Protein AF-A0A3T0RP03-F1 (afdb_monomer)

Mean predicted aligned error: 19.9 Å

Sequence (269 aa):
MNIWLLLLTFFNIVLLAGLSFSLFLRVREKKEDQRLTKGLQLLQNKISILEDLSDKTDHQVRKLIHILDQKTGEVRHVMAASDEQIQQIEAMLNKGLEISKIFHEQIPQGEMQNRQKTNLYVTAAKMAHQGYNMEQILAQVDLTPAEIQMIIKVNKDNLQFAEDQLPTWAQGAGAQSVNNNSTSQSDLNDFAQALTNQNSMFAGSKLNTTITETAFDSVKQDMTTQSTLTTEFKKSIQQMPQTFTDNTTTTPDGKVVRPFEFKRIIKSN

Structure (mmCIF, N/CA/C/O backbone):
data_AF-A0A3T0RP03-F1
#
_entry.id   AF-A0A3T0RP03-F1
#
loop_
_atom_site.group_PDB
_atom_site.id
_atom_site.type_symbol
_atom_site.label_atom_id
_atom_site.label_alt_id
_atom_site.label_comp_id
_atom_site.label_asym_id
_atom_site.label_entity_id
_atom_site.label_seq_id
_atom_site.pdbx_PDB_ins_code
_atom_site.Cartn_x
_atom_site.Cartn_y
_atom_site.Cartn_z
_atom_site.occupancy
_atom_site.B_iso_or_equiv
_atom_site.auth_seq_id
_atom_site.auth_comp_id
_atom_site.auth_asym_id
_atom_site.auth_atom_id
_atom_site.pdbx_PDB_model_num
ATOM 1 N N . MET A 1 1 ? 77.166 14.079 -78.594 1.00 70.12 1 MET A N 1
ATOM 2 C CA . MET A 1 1 ? 76.782 12.970 -77.689 1.00 70.12 1 MET A CA 1
ATOM 3 C C . MET A 1 1 ? 76.127 13.465 -76.392 1.00 70.12 1 MET A C 1
ATOM 5 O O . MET A 1 1 ? 75.048 12.994 -76.068 1.00 70.12 1 MET A O 1
ATOM 9 N N . ASN A 1 2 ? 76.700 14.455 -75.693 1.00 86.81 2 ASN A N 1
ATOM 10 C CA . ASN A 1 2 ? 76.222 14.885 -74.362 1.00 86.81 2 ASN A CA 1
ATOM 11 C C . ASN A 1 2 ? 74.832 15.556 -74.338 1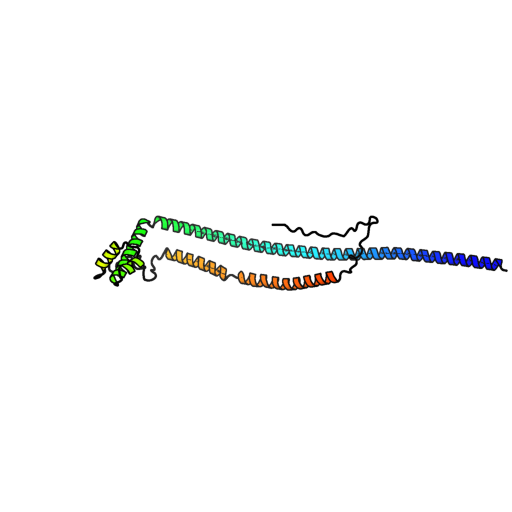.00 86.81 2 ASN A C 1
ATOM 13 O O . ASN A 1 2 ? 74.078 15.348 -73.395 1.00 86.81 2 ASN A O 1
ATOM 17 N N . ILE A 1 3 ? 74.456 16.308 -75.380 1.00 92.50 3 ILE A N 1
ATOM 18 C CA . ILE A 1 3 ? 73.134 16.968 -75.467 1.00 92.50 3 ILE A CA 1
ATOM 19 C C . ILE A 1 3 ? 71.987 15.956 -75.559 1.00 92.50 3 ILE A C 1
ATOM 21 O O . ILE A 1 3 ? 70.947 16.141 -74.934 1.00 92.50 3 ILE A O 1
ATOM 25 N N . TRP A 1 4 ? 72.194 14.860 -76.291 1.00 91.69 4 TRP A N 1
ATOM 26 C CA . TRP A 1 4 ? 71.197 13.799 -76.416 1.00 91.69 4 TRP A CA 1
ATOM 27 C C . TRP A 1 4 ? 70.955 13.092 -75.080 1.00 91.69 4 TRP A C 1
ATOM 29 O O . TRP A 1 4 ? 69.809 12.868 -74.699 1.00 91.69 4 TRP A O 1
ATOM 39 N N . LEU A 1 5 ? 72.031 12.809 -74.335 1.00 92.75 5 LEU A N 1
ATOM 40 C CA . LEU A 1 5 ? 71.922 12.246 -72.990 1.00 92.75 5 LEU A CA 1
ATOM 41 C C . LEU A 1 5 ? 71.171 13.196 -72.053 1.00 92.75 5 LEU A C 1
ATOM 43 O O . LEU A 1 5 ? 70.248 12.744 -71.393 1.00 92.75 5 LEU A O 1
ATOM 47 N N . LEU A 1 6 ? 71.490 14.496 -72.057 1.00 93.00 6 LEU A N 1
ATOM 48 C CA . LEU A 1 6 ? 70.828 15.490 -71.202 1.00 93.00 6 LEU A CA 1
ATOM 49 C C . LEU A 1 6 ? 69.317 15.587 -71.474 1.00 93.00 6 LEU A C 1
ATOM 51 O O . LEU A 1 6 ? 68.528 15.634 -70.529 1.00 93.00 6 LEU A O 1
ATOM 55 N N . LEU A 1 7 ? 68.908 15.559 -72.748 1.00 94.19 7 LEU A N 1
ATOM 56 C CA . LEU A 1 7 ? 67.495 15.552 -73.135 1.00 94.19 7 LEU A CA 1
ATOM 57 C C . LEU A 1 7 ? 66.775 14.297 -72.613 1.00 94.19 7 LEU A C 1
ATOM 59 O O . LEU A 1 7 ? 65.666 14.394 -72.086 1.00 94.19 7 LEU A O 1
ATOM 63 N N . LEU A 1 8 ? 67.423 13.130 -72.710 1.00 93.38 8 LEU A N 1
ATOM 64 C CA . LEU A 1 8 ? 66.875 11.867 -72.217 1.00 93.38 8 LEU A CA 1
ATOM 65 C C . LEU A 1 8 ? 66.724 11.876 -70.685 1.00 93.38 8 LEU A C 1
ATOM 67 O O . LEU A 1 8 ? 65.704 11.425 -70.164 1.00 93.38 8 LEU A O 1
ATOM 71 N N . THR A 1 9 ? 67.699 12.431 -69.952 1.00 94.31 9 THR A N 1
ATOM 72 C CA . THR A 1 9 ? 67.611 12.564 -68.489 1.00 94.31 9 THR A CA 1
ATOM 73 C C . THR A 1 9 ? 66.496 13.518 -68.081 1.00 94.31 9 THR A C 1
ATOM 75 O O . THR A 1 9 ? 65.736 13.205 -67.168 1.00 94.31 9 THR A O 1
ATOM 78 N N . PHE A 1 10 ? 66.356 14.656 -68.768 1.00 95.56 10 PHE A N 1
ATOM 79 C CA . PHE A 1 10 ? 65.284 15.613 -68.496 1.00 95.56 10 PHE A CA 1
ATOM 80 C C . PHE A 1 10 ? 63.902 14.993 -68.732 1.00 95.56 10 PHE A C 1
ATOM 82 O O . PHE A 1 10 ? 63.027 15.090 -67.871 1.00 95.56 10 PHE A O 1
ATOM 89 N N . PHE A 1 11 ? 63.723 14.284 -69.851 1.00 96.69 11 PHE A N 1
ATOM 90 C CA . PHE A 1 11 ? 62.472 13.591 -70.152 1.00 96.69 11 PHE A CA 1
ATOM 91 C C . PHE A 1 11 ? 62.127 12.534 -69.092 1.00 96.69 11 PHE A C 1
ATOM 93 O O . PHE A 1 11 ? 60.993 12.493 -68.617 1.00 96.69 11 PHE A O 1
ATOM 100 N N . ASN A 1 12 ? 63.108 11.743 -68.644 1.00 96.12 12 ASN A N 1
ATOM 101 C CA . ASN A 1 12 ? 62.911 10.769 -67.567 1.00 96.12 12 ASN A CA 1
ATOM 102 C C . ASN A 1 12 ? 62.518 11.427 -66.235 1.00 96.12 12 ASN A C 1
ATOM 104 O O . ASN A 1 12 ? 61.660 10.896 -65.535 1.00 96.12 12 ASN A O 1
ATOM 108 N N . ILE A 1 13 ? 63.091 12.587 -65.892 1.00 96.19 13 ILE A N 1
ATOM 109 C CA . ILE A 1 13 ? 62.720 13.332 -64.677 1.00 96.19 13 ILE A CA 1
ATOM 110 C C . ILE A 1 13 ? 61.272 13.823 -64.766 1.00 96.19 13 ILE A C 1
ATOM 112 O O . ILE A 1 13 ? 60.522 13.672 -63.803 1.00 96.19 13 ILE A O 1
ATOM 116 N N . VAL A 1 14 ? 60.856 14.364 -65.915 1.00 96.50 14 VAL A N 1
ATOM 117 C CA . VAL A 1 14 ? 59.471 14.819 -66.126 1.00 96.50 14 VAL A CA 1
ATOM 118 C C . VAL A 1 14 ? 58.492 13.648 -66.036 1.00 96.50 14 VAL A C 1
ATOM 120 O O . VAL A 1 14 ? 57.463 13.765 -65.371 1.00 96.50 14 VAL A O 1
ATOM 123 N N . LEU A 1 15 ? 58.828 12.501 -66.634 1.00 96.50 15 LEU A N 1
ATOM 124 C CA . LEU A 1 15 ? 58.014 11.289 -66.538 1.00 96.50 15 LEU A CA 1
ATOM 125 C C . LEU A 1 15 ? 57.898 10.805 -65.090 1.00 96.50 15 LEU A C 1
ATOM 127 O O . LEU A 1 15 ? 56.793 10.540 -64.622 1.00 96.50 15 LEU A O 1
ATOM 131 N N . LEU A 1 16 ? 59.014 10.745 -64.358 1.00 96.25 16 LEU A N 1
ATOM 132 C CA . LEU A 1 16 ? 59.031 10.309 -62.962 1.00 96.25 16 LEU A CA 1
ATOM 133 C C . LEU A 1 16 ? 58.241 11.266 -62.057 1.00 96.25 16 LEU A C 1
ATOM 135 O O . LEU A 1 16 ? 57.500 10.818 -61.180 1.00 96.25 16 LEU A O 1
ATOM 139 N N . ALA A 1 17 ? 58.361 12.577 -62.286 1.00 95.38 17 ALA A N 1
ATOM 140 C CA . ALA A 1 17 ? 57.615 13.599 -61.560 1.00 95.38 17 ALA A CA 1
ATOM 141 C C . ALA A 1 17 ? 56.110 13.504 -61.849 1.00 95.38 17 ALA A C 1
ATOM 143 O O . ALA A 1 17 ? 55.309 13.511 -60.915 1.00 95.38 17 ALA A O 1
ATOM 144 N N . GLY A 1 18 ? 55.722 13.330 -63.116 1.00 95.62 18 GLY A N 1
ATOM 145 C CA . GLY A 1 18 ? 54.327 13.131 -63.511 1.00 95.62 18 GLY A CA 1
ATOM 146 C C . GLY A 1 18 ? 53.717 11.863 -62.907 1.00 95.62 18 GLY A C 1
ATOM 147 O O . GLY A 1 18 ? 52.600 11.895 -62.389 1.00 95.62 18 GLY A O 1
ATOM 148 N N . LEU A 1 19 ? 54.469 10.759 -62.890 1.00 94.81 19 LEU A N 1
ATOM 149 C CA . LEU A 1 19 ? 54.025 9.480 -62.326 1.00 94.81 19 LEU A CA 1
ATOM 150 C C . LEU A 1 19 ? 53.911 9.552 -60.795 1.00 94.81 19 LEU A C 1
ATOM 152 O O . LEU A 1 19 ? 52.918 9.099 -60.223 1.00 94.81 19 LEU A O 1
ATOM 156 N N . SER A 1 20 ? 54.868 10.210 -60.136 1.00 91.56 20 SER A N 1
ATOM 157 C CA . SER A 1 20 ? 54.826 10.467 -58.690 1.00 91.56 20 SER A CA 1
ATOM 158 C C . SER A 1 20 ? 53.641 11.356 -58.309 1.00 91.56 20 SER A C 1
ATOM 160 O O . SER A 1 20 ? 52.939 11.070 -57.340 1.00 91.56 20 SER A O 1
ATOM 162 N N . PHE A 1 21 ? 53.368 12.401 -59.093 1.00 94.38 21 PHE A N 1
ATOM 163 C CA . PHE A 1 21 ? 52.239 13.301 -58.868 1.00 94.38 21 PHE A CA 1
ATOM 164 C C . PHE A 1 21 ? 50.888 12.603 -59.085 1.00 94.38 21 PHE A C 1
ATOM 166 O O . PHE A 1 21 ? 49.978 12.744 -58.268 1.00 94.38 21 PHE A O 1
ATOM 173 N N . SER A 1 22 ? 50.771 11.778 -60.130 1.00 90.00 22 SER A N 1
ATOM 174 C CA . SER A 1 22 ? 49.569 10.978 -60.398 1.00 90.00 22 SER A CA 1
ATOM 175 C C . SER A 1 22 ? 49.292 9.951 -59.290 1.00 90.00 22 SER A C 1
ATOM 177 O O . SER A 1 22 ? 48.157 9.833 -58.820 1.00 90.00 22 SER A O 1
ATOM 179 N N . LEU A 1 23 ? 50.325 9.258 -58.794 1.00 89.12 23 LEU A N 1
ATOM 180 C CA . LEU A 1 23 ? 50.190 8.356 -57.645 1.00 89.12 23 LEU A CA 1
ATOM 181 C C . LEU A 1 23 ? 49.793 9.111 -56.374 1.00 89.12 23 LEU A C 1
ATOM 183 O O . LEU A 1 23 ? 48.951 8.631 -55.616 1.00 89.12 23 LEU A O 1
ATOM 187 N N . PHE A 1 24 ? 50.352 10.300 -56.153 1.00 89.25 24 PHE A N 1
ATOM 188 C CA . PHE A 1 24 ? 50.022 11.121 -54.993 1.00 89.25 24 PHE A CA 1
ATOM 189 C C . PHE A 1 24 ? 48.553 11.569 -54.993 1.00 89.25 24 PHE A C 1
ATOM 191 O O . PHE A 1 24 ? 47.882 11.446 -53.967 1.00 89.25 24 PHE A O 1
ATOM 198 N N . LEU A 1 25 ? 48.026 12.014 -56.139 1.00 85.56 25 LEU A N 1
ATOM 199 C CA . LEU A 1 25 ? 46.607 12.357 -56.294 1.00 85.56 25 LEU A CA 1
ATOM 200 C C . LEU A 1 25 ? 45.702 11.152 -56.008 1.00 85.56 25 LEU A C 1
ATOM 202 O O . LEU A 1 25 ? 44.791 11.246 -55.185 1.00 85.56 25 LEU A O 1
ATOM 206 N N . ARG A 1 26 ? 46.033 9.984 -56.570 1.00 82.88 26 ARG A N 1
ATOM 207 C CA . ARG A 1 26 ? 45.264 8.747 -56.363 1.00 82.88 26 ARG A CA 1
ATOM 208 C C . ARG A 1 26 ? 45.285 8.252 -54.913 1.00 82.88 26 ARG A C 1
ATOM 210 O O . ARG A 1 26 ? 44.350 7.593 -54.464 1.00 82.88 26 ARG A O 1
ATOM 217 N N . VAL A 1 27 ? 46.353 8.533 -54.166 1.00 80.94 27 VAL A N 1
ATOM 218 C CA . VAL A 1 27 ? 46.438 8.214 -52.731 1.00 80.94 27 VAL A CA 1
ATOM 219 C C . VAL A 1 27 ? 45.639 9.211 -51.887 1.00 80.94 27 VAL A C 1
ATOM 221 O O . VAL A 1 27 ? 45.097 8.811 -50.855 1.00 80.94 27 VAL A O 1
ATOM 224 N N . ARG A 1 28 ? 45.532 10.484 -52.297 1.00 78.56 28 ARG A N 1
ATOM 225 C CA . ARG A 1 28 ? 44.709 11.476 -51.583 1.00 78.56 28 ARG A CA 1
ATOM 226 C C . ARG A 1 28 ? 43.218 11.185 -51.710 1.00 78.56 28 ARG A C 1
ATOM 228 O O . ARG A 1 28 ? 42.556 11.173 -50.677 1.00 78.56 28 ARG A O 1
ATOM 235 N N . GLU A 1 29 ? 42.729 10.852 -52.903 1.00 73.50 29 GLU A N 1
ATOM 236 C CA . GLU A 1 29 ? 41.314 10.493 -53.114 1.00 73.50 29 GLU A CA 1
ATOM 237 C C . GLU A 1 29 ? 40.888 9.324 -52.209 1.00 73.50 29 GLU A C 1
ATOM 239 O O . GLU A 1 29 ? 39.899 9.409 -51.484 1.00 73.50 29 GLU A O 1
ATOM 244 N N . LYS A 1 30 ? 41.727 8.284 -52.100 1.00 72.00 30 LYS A N 1
ATOM 245 C CA . LYS A 1 30 ? 41.455 7.129 -51.226 1.00 72.00 30 LYS A CA 1
ATOM 246 C C . LYS A 1 30 ? 41.377 7.472 -49.732 1.00 72.00 30 LYS A C 1
ATOM 248 O O . LYS A 1 30 ? 40.733 6.747 -48.974 1.00 72.00 30 LYS A O 1
ATOM 253 N N . LYS A 1 31 ? 42.053 8.533 -49.272 1.00 72.00 31 LYS A N 1
ATOM 254 C CA . LYS A 1 31 ? 42.016 8.946 -47.856 1.00 72.00 31 LYS A CA 1
ATOM 255 C C . LYS A 1 31 ? 40.719 9.674 -47.504 1.00 72.00 31 LYS A C 1
ATOM 257 O O . LYS A 1 31 ? 40.253 9.547 -46.370 1.00 72.00 31 LYS A O 1
ATOM 262 N N . GLU A 1 32 ? 40.139 10.410 -48.446 1.00 72.94 32 GLU A N 1
ATOM 263 C CA . GLU A 1 32 ? 38.861 11.101 -48.244 1.00 72.94 32 GLU A CA 1
ATOM 264 C C . GLU A 1 32 ? 37.704 10.098 -48.178 1.00 72.94 32 GLU A C 1
ATOM 266 O O . GLU A 1 32 ? 36.918 10.141 -47.225 1.00 72.94 32 GLU A O 1
ATOM 271 N N . ASP A 1 33 ? 37.709 9.093 -49.058 1.00 77.88 33 ASP A N 1
ATOM 272 C CA . ASP A 1 33 ? 36.765 7.969 -49.014 1.00 77.88 33 ASP A CA 1
ATOM 273 C C . ASP A 1 33 ? 36.856 7.193 -47.700 1.00 77.88 33 ASP A C 1
ATOM 275 O O . ASP A 1 33 ? 35.840 6.807 -47.117 1.00 77.88 33 ASP A O 1
ATOM 279 N N . GLN A 1 34 ? 38.069 7.001 -47.172 1.00 78.94 34 GLN A N 1
ATOM 280 C CA . GLN A 1 34 ? 38.253 6.296 -45.907 1.00 78.94 34 GLN A CA 1
ATOM 281 C C . GLN A 1 34 ? 37.676 7.079 -44.717 1.00 78.94 34 GLN A C 1
ATOM 283 O O . GLN A 1 34 ? 37.146 6.475 -43.782 1.00 78.94 34 GLN A O 1
ATOM 288 N N . ARG A 1 35 ? 37.745 8.415 -44.732 1.00 79.12 35 ARG A N 1
ATOM 289 C CA . ARG A 1 35 ? 37.160 9.263 -43.682 1.00 79.12 35 ARG A CA 1
ATOM 290 C C . ARG A 1 35 ? 35.636 9.302 -43.776 1.00 79.12 35 ARG A C 1
ATOM 292 O O . ARG A 1 35 ? 34.983 9.189 -42.740 1.00 79.12 35 ARG A O 1
ATOM 299 N N . LEU A 1 36 ? 35.078 9.409 -44.982 1.00 79.19 36 LEU A N 1
ATOM 300 C CA . LEU A 1 36 ? 33.629 9.347 -45.200 1.00 79.19 36 LEU A CA 1
ATOM 301 C C . LEU A 1 36 ? 33.065 7.972 -44.829 1.00 79.19 36 LEU A C 1
ATOM 303 O O . LEU A 1 36 ? 32.074 7.899 -44.111 1.00 79.19 36 LEU A O 1
ATOM 307 N N . THR A 1 37 ? 33.749 6.890 -45.206 1.00 86.00 37 THR A N 1
ATOM 308 C CA . THR A 1 37 ? 33.352 5.518 -44.853 1.00 86.00 37 THR A CA 1
ATOM 309 C C . THR A 1 37 ? 33.362 5.305 -43.340 1.00 86.00 37 THR A C 1
ATOM 311 O O . THR A 1 37 ? 32.398 4.784 -42.787 1.00 86.00 37 THR A O 1
ATOM 314 N N . LYS A 1 38 ? 34.410 5.762 -42.637 1.00 88.06 38 LYS A N 1
ATOM 315 C CA . LYS A 1 38 ? 34.457 5.706 -41.165 1.00 88.06 38 LYS A CA 1
ATOM 316 C C . LYS A 1 38 ? 33.370 6.568 -40.518 1.00 88.06 38 LYS A C 1
ATOM 318 O O . LYS A 1 38 ? 32.788 6.155 -39.520 1.00 88.06 38 LYS A O 1
ATOM 323 N N . GLY A 1 39 ? 33.080 7.741 -41.086 1.00 90.44 39 GLY A N 1
ATOM 324 C CA . GLY A 1 39 ? 31.983 8.601 -40.640 1.00 90.44 39 GLY A CA 1
ATOM 325 C C . GLY A 1 39 ? 30.619 7.924 -40.789 1.00 90.44 39 GLY A C 1
ATOM 326 O O . GLY A 1 39 ? 29.832 7.920 -39.845 1.00 90.44 39 GLY A O 1
ATOM 327 N N . LEU A 1 40 ? 30.373 7.282 -41.931 1.00 92.50 40 LEU A N 1
ATOM 328 C CA . LEU A 1 40 ? 29.143 6.542 -42.205 1.00 92.50 40 LEU A CA 1
ATOM 329 C C . LEU A 1 40 ? 29.001 5.314 -41.295 1.00 92.50 40 LEU A C 1
ATOM 331 O O . LEU A 1 40 ? 27.930 5.094 -40.743 1.00 92.50 40 LEU A O 1
ATOM 335 N N . GLN A 1 41 ? 30.084 4.566 -41.061 1.00 92.06 41 GLN A N 1
ATOM 336 C CA . GLN A 1 41 ? 30.096 3.450 -40.107 1.00 92.06 41 GLN A CA 1
ATOM 337 C C . GLN A 1 41 ? 29.780 3.911 -38.680 1.00 92.06 41 GLN A C 1
ATOM 339 O O . GLN A 1 41 ? 29.031 3.247 -37.968 1.00 92.06 41 GLN A O 1
ATOM 344 N N . LEU A 1 42 ? 30.312 5.064 -38.257 1.00 92.62 42 LEU A N 1
ATOM 345 C CA . LEU A 1 42 ? 30.014 5.629 -36.941 1.00 92.62 42 LEU A CA 1
ATOM 346 C C . LEU A 1 42 ? 28.541 6.043 -36.826 1.00 92.62 42 LEU A C 1
ATOM 348 O O . LEU A 1 42 ? 27.935 5.841 -35.777 1.00 92.62 42 LEU A O 1
ATOM 352 N N . LEU A 1 43 ? 27.963 6.605 -37.890 1.00 94.19 43 LEU A N 1
ATOM 353 C CA . LEU A 1 43 ? 26.541 6.944 -37.934 1.00 94.19 43 LEU A CA 1
ATOM 354 C C . LEU A 1 43 ? 25.664 5.696 -37.915 1.00 94.19 43 LEU A C 1
ATOM 356 O O . LEU A 1 43 ? 24.727 5.648 -37.132 1.00 94.19 43 LEU A O 1
ATOM 360 N N . GLN A 1 44 ? 25.998 4.670 -38.696 1.00 94.19 44 GLN A N 1
ATOM 361 C CA . GLN A 1 44 ? 25.272 3.402 -38.687 1.00 94.19 44 GLN A CA 1
ATOM 362 C C . GLN A 1 44 ? 25.322 2.737 -37.305 1.00 94.19 44 GLN A C 1
ATOM 364 O O . GLN A 1 44 ? 24.299 2.276 -36.808 1.00 94.19 44 GLN A O 1
ATOM 369 N N . ASN A 1 45 ? 26.483 2.761 -36.644 1.00 95.19 45 ASN A N 1
ATOM 370 C CA . ASN A 1 45 ? 26.621 2.274 -35.274 1.00 95.19 45 ASN A CA 1
ATOM 371 C C . ASN A 1 45 ? 25.774 3.106 -34.293 1.00 95.19 45 ASN A C 1
ATOM 373 O O . ASN A 1 45 ? 25.032 2.559 -33.486 1.00 95.19 45 ASN A O 1
ATOM 377 N N . LYS A 1 46 ? 25.803 4.441 -34.402 1.00 96.06 46 LYS A N 1
ATOM 378 C CA . LYS A 1 46 ? 24.962 5.322 -33.575 1.00 96.06 46 LYS A CA 1
ATOM 379 C C . LYS A 1 46 ? 23.468 5.092 -33.799 1.00 96.06 46 LYS A C 1
ATOM 381 O O . LYS A 1 46 ? 22.727 5.137 -32.827 1.00 96.06 46 LYS A O 1
ATOM 386 N N . ILE A 1 47 ? 23.040 4.852 -35.038 1.00 95.00 47 ILE A N 1
ATOM 387 C CA . ILE A 1 47 ? 21.646 4.529 -35.363 1.00 95.00 47 ILE A CA 1
ATOM 388 C C . ILE A 1 47 ? 21.267 3.198 -34.715 1.00 95.00 47 ILE A C 1
ATOM 390 O O . ILE A 1 47 ? 20.278 3.162 -34.002 1.00 95.00 47 ILE A O 1
ATOM 394 N N . SER A 1 48 ? 22.095 2.159 -34.853 1.00 96.25 48 SER A N 1
ATOM 395 C CA . SER A 1 48 ? 21.839 0.854 -34.229 1.00 96.25 48 SER A CA 1
ATOM 396 C C . SER A 1 48 ? 21.779 0.927 -32.697 1.00 96.25 48 SER A C 1
ATOM 398 O O . SER A 1 48 ? 20.923 0.293 -32.091 1.00 96.25 48 SER A O 1
ATOM 400 N N . ILE A 1 49 ? 22.638 1.732 -32.060 1.00 96.56 49 ILE A N 1
ATOM 401 C CA . ILE A 1 49 ? 22.597 1.942 -30.604 1.00 96.56 49 ILE A CA 1
ATOM 402 C C . ILE A 1 49 ? 21.354 2.740 -30.190 1.00 96.56 49 ILE A C 1
ATOM 404 O O . ILE A 1 49 ? 20.760 2.452 -29.156 1.00 96.56 49 ILE A O 1
ATOM 408 N N . LEU A 1 50 ? 20.967 3.765 -30.957 1.00 96.31 50 LEU A N 1
ATOM 409 C CA . LEU A 1 50 ? 19.760 4.543 -30.669 1.00 96.31 50 LEU A CA 1
ATOM 410 C C . LEU A 1 50 ? 18.492 3.714 -30.864 1.00 96.31 50 LEU A C 1
ATOM 412 O O . LEU A 1 50 ? 17.561 3.871 -30.084 1.00 96.31 50 LEU A O 1
ATOM 416 N N . GLU A 1 51 ? 18.473 2.834 -31.859 1.00 97.25 51 GLU A N 1
ATOM 417 C CA . GLU A 1 51 ? 17.393 1.881 -32.102 1.00 97.25 51 GLU A CA 1
ATOM 418 C C . GLU A 1 51 ? 17.265 0.899 -30.930 1.00 97.25 51 GLU A C 1
ATOM 420 O O . GLU A 1 51 ? 16.199 0.816 -30.332 1.00 97.25 51 GLU A O 1
ATOM 425 N N . ASP A 1 52 ? 18.366 0.285 -30.481 1.00 97.81 52 ASP A N 1
ATOM 426 C CA . ASP A 1 52 ? 18.360 -0.609 -29.309 1.00 97.81 52 ASP A CA 1
ATOM 427 C C . ASP A 1 52 ? 17.940 0.113 -28.013 1.00 97.81 52 ASP A C 1
ATOM 429 O O . ASP A 1 52 ? 17.143 -0.394 -27.219 1.00 97.81 52 ASP A O 1
ATOM 433 N N . LEU A 1 53 ? 18.425 1.341 -27.794 1.00 96.12 53 LEU A N 1
ATOM 434 C CA . LEU A 1 53 ? 18.006 2.155 -26.650 1.00 96.12 53 LEU A CA 1
ATOM 435 C C . LEU A 1 53 ? 16.529 2.554 -26.735 1.00 96.12 53 LEU A C 1
ATOM 437 O O . LEU A 1 53 ? 15.859 2.596 -25.698 1.00 96.12 53 LEU A O 1
ATOM 441 N N . SER A 1 54 ? 16.025 2.841 -27.936 1.00 96.38 54 SER A N 1
ATOM 442 C CA . SER A 1 54 ? 14.612 3.133 -28.181 1.00 96.38 54 SER A CA 1
ATOM 443 C C . SER A 1 54 ? 13.756 1.912 -27.858 1.00 96.38 54 SER A C 1
ATOM 445 O O . SER A 1 54 ? 12.853 2.014 -27.031 1.00 96.38 54 SER A O 1
ATOM 447 N N . ASP A 1 55 ? 14.105 0.742 -28.393 1.00 98.25 55 ASP A N 1
ATOM 448 C CA . ASP A 1 55 ? 13.397 -0.518 -28.148 1.00 98.25 55 ASP A CA 1
ATOM 449 C C . ASP A 1 55 ? 13.392 -0.888 -26.660 1.00 98.25 55 ASP A C 1
ATOM 451 O O . ASP A 1 55 ? 12.366 -1.277 -26.088 1.00 98.25 55 ASP A O 1
ATOM 455 N N . LYS A 1 56 ? 14.532 -0.712 -25.983 1.00 97.31 56 LYS A N 1
ATOM 456 C CA . LYS A 1 56 ? 14.643 -0.940 -24.540 1.00 97.31 56 LYS A CA 1
ATOM 457 C C . LYS A 1 56 ? 13.778 0.032 -23.741 1.00 97.31 56 LYS A C 1
ATOM 459 O O . LYS A 1 56 ? 13.157 -0.386 -22.759 1.00 97.31 56 LYS A O 1
ATOM 464 N N . THR A 1 57 ? 13.725 1.299 -24.147 1.00 98.00 57 THR A N 1
ATOM 465 C CA . THR A 1 57 ? 12.879 2.320 -23.512 1.00 98.00 57 THR A CA 1
ATOM 466 C C . THR A 1 57 ? 11.405 1.986 -23.706 1.00 98.00 57 THR A C 1
ATOM 468 O O . THR A 1 57 ? 10.662 1.954 -22.727 1.00 98.00 57 THR A O 1
ATOM 471 N N . ASP A 1 58 ? 10.990 1.622 -24.918 1.00 98.19 58 ASP A N 1
ATOM 472 C CA . ASP A 1 58 ? 9.618 1.202 -25.214 1.00 98.19 58 ASP A CA 1
ATOM 473 C C . ASP A 1 58 ? 9.213 -0.022 -24.390 1.00 98.19 58 ASP A C 1
ATOM 475 O O . ASP A 1 58 ? 8.113 -0.086 -23.831 1.00 98.19 58 ASP A O 1
ATOM 479 N N . HIS A 1 59 ? 10.120 -0.987 -2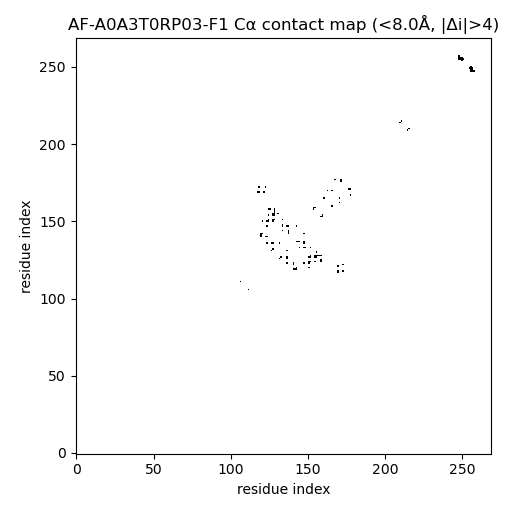4.239 1.00 97.56 59 HIS A N 1
ATOM 480 C CA . HIS A 1 59 ? 9.880 -2.153 -23.401 1.00 97.56 59 HIS A CA 1
ATOM 481 C C . HIS A 1 59 ? 9.744 -1.789 -21.912 1.00 97.56 59 HIS A C 1
ATOM 483 O O . HIS A 1 59 ? 8.872 -2.322 -21.220 1.00 97.56 59 HIS A O 1
ATOM 489 N N . GLN A 1 60 ? 10.569 -0.867 -21.409 1.00 96.69 60 GLN A N 1
ATOM 490 C CA . GLN A 1 60 ? 10.469 -0.365 -20.035 1.00 96.69 60 GLN A CA 1
ATOM 491 C C . GLN A 1 60 ? 9.174 0.413 -19.799 1.00 96.69 60 GLN A C 1
ATOM 493 O O . GLN A 1 60 ? 8.520 0.191 -18.783 1.00 96.69 60 GLN A O 1
ATOM 498 N N . VAL A 1 61 ? 8.761 1.262 -20.742 1.00 98.50 61 VAL A N 1
ATOM 499 C CA . VAL A 1 61 ? 7.501 2.011 -20.665 1.00 98.50 61 VAL A CA 1
ATOM 500 C C . VAL A 1 61 ? 6.311 1.053 -20.636 1.00 98.50 61 VAL A C 1
ATOM 502 O O . VAL A 1 61 ? 5.438 1.197 -19.785 1.00 98.50 61 VAL A O 1
ATOM 505 N N . ARG A 1 62 ? 6.299 0.011 -21.476 1.00 98.12 62 ARG A N 1
ATOM 506 C CA . ARG A 1 62 ? 5.244 -1.021 -21.446 1.00 98.12 62 ARG A CA 1
ATOM 507 C C . ARG A 1 62 ? 5.189 -1.761 -20.110 1.00 98.12 62 ARG A C 1
ATOM 509 O O . ARG A 1 62 ? 4.103 -1.978 -19.578 1.00 98.12 62 ARG A O 1
ATOM 516 N N . LYS A 1 63 ? 6.346 -2.122 -19.546 1.00 96.94 63 LYS A N 1
ATOM 517 C CA . LYS A 1 63 ? 6.425 -2.738 -18.211 1.00 96.94 63 LYS A CA 1
ATOM 518 C C . LYS A 1 63 ? 5.907 -1.802 -17.122 1.00 96.94 63 LYS A C 1
ATOM 520 O O . LYS A 1 63 ? 5.165 -2.245 -16.252 1.00 96.94 63 LYS A O 1
ATOM 525 N N . LEU A 1 64 ? 6.266 -0.521 -17.187 1.00 96.31 64 LEU A N 1
ATOM 526 C CA . LEU A 1 64 ? 5.803 0.489 -16.241 1.00 96.31 64 LEU A CA 1
ATOM 527 C C . LEU A 1 64 ? 4.280 0.646 -16.303 1.00 96.31 64 LEU A C 1
ATOM 529 O O . LEU A 1 64 ? 3.642 0.644 -15.257 1.00 96.31 64 LEU A O 1
ATOM 533 N N . ILE A 1 65 ? 3.703 0.718 -17.508 1.00 98.25 65 ILE A N 1
ATOM 534 C CA . ILE A 1 65 ? 2.248 0.788 -17.711 1.00 98.25 65 ILE A CA 1
ATOM 535 C C . ILE A 1 65 ? 1.566 -0.431 -17.083 1.00 98.25 65 ILE A C 1
ATOM 537 O O . ILE A 1 65 ? 0.639 -0.270 -16.300 1.00 98.25 65 ILE A O 1
ATOM 541 N N . HIS A 1 66 ? 2.079 -1.639 -17.330 1.00 98.06 66 HIS A N 1
ATOM 542 C CA . HIS A 1 66 ? 1.514 -2.856 -16.745 1.00 98.06 66 HIS A CA 1
ATOM 543 C C . HIS A 1 66 ? 1.560 -2.854 -15.205 1.00 98.06 66 HIS A C 1
ATOM 545 O O . HIS A 1 66 ? 0.585 -3.212 -14.547 1.00 98.06 66 HIS A O 1
ATOM 551 N N . ILE A 1 67 ? 2.685 -2.444 -14.609 1.00 97.50 67 ILE A N 1
ATOM 552 C CA . ILE A 1 67 ? 2.814 -2.338 -13.145 1.00 97.50 67 ILE A CA 1
ATOM 553 C C . ILE A 1 67 ? 1.863 -1.269 -12.597 1.00 97.50 67 ILE A C 1
ATOM 555 O O . ILE A 1 67 ? 1.253 -1.466 -11.546 1.00 97.50 67 ILE A O 1
ATOM 559 N N . LEU A 1 68 ? 1.721 -0.147 -13.302 1.00 97.38 68 LEU A N 1
ATOM 560 C CA . LEU A 1 68 ? 0.823 0.936 -12.922 1.00 97.38 68 LEU A CA 1
ATOM 561 C C . LEU A 1 68 ? -0.639 0.482 -12.958 1.00 97.38 68 LEU A C 1
ATOM 563 O O . LEU A 1 68 ? -1.374 0.768 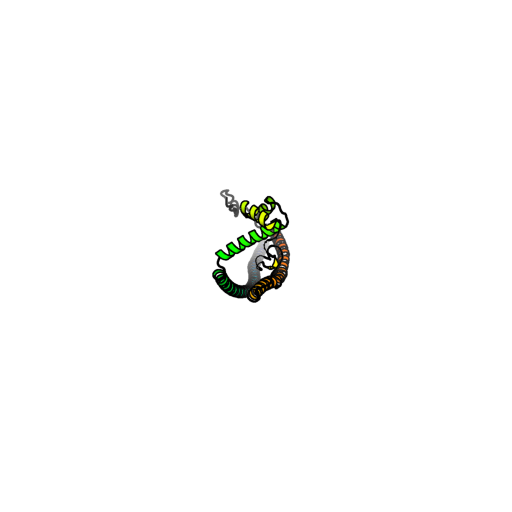-12.013 1.00 97.38 68 LEU A O 1
ATOM 567 N N . ASP A 1 69 ? -1.046 -0.269 -13.980 1.00 98.31 69 ASP A N 1
ATOM 568 C CA . ASP A 1 69 ? -2.392 -0.839 -14.078 1.00 98.31 69 ASP A CA 1
ATOM 569 C C . ASP A 1 69 ? -2.659 -1.827 -12.937 1.00 98.31 69 ASP A C 1
ATOM 571 O O . ASP A 1 69 ? -3.692 -1.741 -12.267 1.00 98.31 69 ASP A O 1
ATOM 575 N N . GLN A 1 70 ? -1.695 -2.704 -12.642 1.00 97.62 70 GLN A N 1
ATOM 576 C CA . GLN A 1 70 ? -1.787 -3.637 -11.519 1.00 97.62 70 GLN A CA 1
ATOM 577 C C . GLN A 1 70 ? -1.939 -2.895 -10.183 1.00 97.62 70 GLN A C 1
ATOM 579 O O . GLN A 1 70 ? -2.847 -3.195 -9.406 1.00 97.62 70 GLN A O 1
ATOM 584 N N . LYS A 1 71 ? -1.092 -1.891 -9.923 1.00 97.25 71 LYS A N 1
ATOM 585 C CA . LYS A 1 71 ? -1.146 -1.109 -8.680 1.00 97.25 71 LYS A CA 1
ATOM 586 C C . LYS A 1 71 ? -2.410 -0.272 -8.573 1.00 97.25 71 LYS A C 1
ATOM 588 O O . LYS A 1 71 ? -2.974 -0.165 -7.488 1.00 97.25 71 LYS A O 1
ATOM 593 N N . THR A 1 72 ? -2.904 0.256 -9.686 1.00 98.00 72 THR A N 1
ATOM 594 C CA . THR A 1 72 ? -4.200 0.941 -9.725 1.00 98.00 72 THR A CA 1
ATOM 595 C C . THR A 1 72 ? -5.339 -0.025 -9.375 1.00 98.00 72 THR A C 1
ATOM 597 O O . THR A 1 72 ? -6.251 0.348 -8.637 1.00 98.00 72 THR A O 1
ATOM 600 N N . GLY A 1 73 ? -5.281 -1.275 -9.850 1.00 97.88 73 GLY A N 1
ATOM 601 C CA . GLY A 1 73 ? -6.223 -2.333 -9.473 1.00 97.88 73 GLY A CA 1
ATOM 602 C C . GLY A 1 73 ? -6.192 -2.666 -7.979 1.00 97.88 73 GLY A C 1
ATOM 603 O O . GLY A 1 73 ? -7.242 -2.695 -7.339 1.00 97.88 73 GLY A O 1
ATOM 604 N N . GLU A 1 74 ? -4.999 -2.848 -7.408 1.00 96.94 74 GLU A N 1
ATOM 605 C CA . GLU A 1 74 ? -4.812 -3.100 -5.971 1.00 96.94 74 GLU A CA 1
ATOM 606 C C . GLU A 1 74 ? -5.369 -1.949 -5.116 1.00 96.94 74 GLU A C 1
ATOM 608 O O . GLU A 1 74 ? -6.122 -2.190 -4.172 1.00 96.94 74 GLU A O 1
ATOM 613 N N . VAL A 1 75 ? -5.077 -0.693 -5.478 1.00 97.12 75 VAL A N 1
ATOM 614 C CA . VAL A 1 75 ? -5.591 0.491 -4.766 1.00 97.12 75 VAL A CA 1
ATOM 615 C C . VAL A 1 75 ? -7.117 0.556 -4.818 1.00 97.12 75 VAL A C 1
ATOM 617 O O . VAL A 1 75 ? -7.746 0.800 -3.791 1.00 97.12 75 VAL A O 1
ATOM 620 N N . ARG A 1 76 ? -7.733 0.294 -5.978 1.00 96.62 76 ARG A N 1
ATOM 621 C CA . ARG A 1 76 ? -9.201 0.249 -6.099 1.00 96.62 76 ARG A CA 1
ATOM 622 C C . ARG A 1 76 ? -9.820 -0.836 -5.222 1.00 96.62 76 ARG A C 1
ATOM 624 O O . ARG A 1 76 ? -10.872 -0.607 -4.637 1.00 96.62 76 ARG A O 1
ATOM 631 N N . HIS A 1 77 ? -9.175 -1.995 -5.120 1.00 97.38 77 HIS A N 1
ATOM 632 C CA . HIS A 1 77 ? -9.658 -3.083 -4.276 1.00 97.38 77 HIS A CA 1
ATOM 633 C C . HIS A 1 77 ? -9.599 -2.723 -2.786 1.00 97.38 77 HIS A C 1
ATOM 635 O O . HIS A 1 77 ? -10.581 -2.917 -2.073 1.00 97.38 77 HIS A O 1
ATOM 641 N N . VAL A 1 78 ? -8.484 -2.142 -2.330 1.00 97.25 78 VAL A N 1
ATOM 642 C CA . VAL A 1 78 ? -8.345 -1.669 -0.943 1.00 97.25 78 VAL A CA 1
ATOM 643 C C . VAL A 1 78 ? -9.358 -0.568 -0.640 1.00 97.25 78 VAL A C 1
ATOM 645 O O . VAL A 1 78 ? -9.993 -0.610 0.407 1.00 97.25 78 VAL A O 1
ATOM 648 N N . MET A 1 79 ? -9.559 0.372 -1.568 1.00 96.50 79 MET A N 1
ATOM 649 C CA . MET A 1 79 ? -10.549 1.439 -1.418 1.00 96.50 79 MET A CA 1
ATOM 650 C C . MET A 1 79 ? -11.965 0.875 -1.242 1.00 96.50 79 MET A C 1
ATOM 652 O O . MET A 1 79 ? -12.645 1.243 -0.291 1.00 96.50 79 MET A O 1
ATOM 656 N N . ALA A 1 80 ? -12.372 -0.084 -2.080 1.00 97.00 80 ALA A N 1
ATOM 657 C CA . ALA A 1 80 ? -13.677 -0.732 -1.958 1.00 97.00 80 ALA A CA 1
ATOM 658 C C . ALA A 1 80 ? -13.846 -1.483 -0.622 1.00 97.00 80 ALA A C 1
ATOM 660 O O . ALA A 1 80 ? -14.906 -1.412 -0.004 1.00 97.00 80 ALA A O 1
ATOM 661 N N . ALA A 1 81 ? -12.799 -2.165 -0.148 1.00 95.44 81 ALA A N 1
ATOM 662 C CA . ALA A 1 81 ? -12.822 -2.843 1.148 1.00 95.44 81 ALA A CA 1
ATOM 663 C C . ALA A 1 81 ? -12.908 -1.853 2.326 1.00 95.44 81 ALA A C 1
ATOM 665 O O . ALA A 1 81 ? -13.596 -2.117 3.311 1.00 95.44 81 ALA A O 1
ATOM 666 N N . SER A 1 82 ? -12.229 -0.705 2.238 1.00 95.44 82 SER A N 1
ATOM 667 C CA . SER A 1 82 ? -12.332 0.363 3.238 1.00 95.44 82 SER A CA 1
ATOM 668 C C . SER A 1 82 ? -13.724 0.995 3.265 1.00 95.44 82 SER A C 1
ATOM 670 O O . SER A 1 82 ? -14.249 1.226 4.351 1.00 95.44 82 SER A O 1
ATOM 672 N N . ASP A 1 83 ? -14.348 1.218 2.106 1.00 97.69 83 ASP A N 1
ATOM 673 C CA . ASP A 1 83 ? -15.717 1.741 2.030 1.00 97.69 83 ASP A CA 1
ATOM 674 C C . ASP A 1 83 ? -16.722 0.785 2.693 1.00 97.69 83 ASP A C 1
ATOM 676 O O . ASP A 1 83 ? -17.586 1.222 3.455 1.00 97.69 83 ASP A O 1
ATOM 680 N N . GLU A 1 84 ? -16.578 -0.527 2.480 1.00 96.25 84 GLU A N 1
ATOM 681 C CA . GLU A 1 84 ? -17.403 -1.537 3.154 1.00 96.25 84 GLU A CA 1
ATOM 682 C C . GLU A 1 84 ? -17.225 -1.492 4.683 1.00 96.25 84 GLU A C 1
ATOM 684 O O . GLU A 1 84 ? -18.202 -1.536 5.433 1.00 96.25 84 GLU A O 1
ATOM 689 N N . GLN A 1 85 ? -15.988 -1.343 5.166 1.00 89.44 85 GLN A N 1
ATOM 690 C CA . GLN A 1 85 ? -15.709 -1.223 6.601 1.00 89.44 85 GLN A CA 1
ATOM 691 C C . GLN A 1 85 ? -16.304 0.050 7.206 1.00 89.44 85 GLN A C 1
ATOM 693 O O . GLN A 1 85 ? -16.854 -0.003 8.306 1.00 89.44 85 GLN A O 1
ATOM 698 N N . ILE A 1 86 ? -16.234 1.181 6.498 1.00 95.00 86 ILE A N 1
ATOM 699 C CA . ILE A 1 86 ? -16.850 2.437 6.943 1.00 95.00 86 ILE A CA 1
ATOM 700 C C . ILE A 1 86 ? -18.363 2.255 7.079 1.00 95.00 86 ILE A C 1
ATOM 702 O O . ILE A 1 86 ? -18.916 2.597 8.122 1.00 95.00 86 ILE A O 1
ATOM 706 N N . GLN A 1 87 ? -19.020 1.629 6.098 1.00 96.19 87 GLN A N 1
ATOM 707 C CA . GLN A 1 87 ? -20.458 1.344 6.170 1.00 96.19 87 GLN A CA 1
ATOM 708 C C . GLN A 1 87 ? -20.816 0.446 7.364 1.00 96.19 87 GLN A C 1
ATOM 710 O O . GLN A 1 87 ? -21.815 0.683 8.048 1.00 96.19 87 GLN A O 1
ATOM 715 N N . GLN A 1 88 ? -19.996 -0.567 7.658 1.00 92.25 88 GLN A N 1
ATOM 716 C CA . GLN A 1 88 ? -20.196 -1.424 8.830 1.00 92.25 88 GLN A CA 1
ATOM 717 C C . GLN A 1 88 ? -20.035 -0.642 10.143 1.00 92.25 88 GLN A C 1
ATOM 719 O O . GLN A 1 88 ? -20.858 -0.796 11.048 1.00 92.25 88 GLN A O 1
ATOM 724 N N . ILE A 1 89 ? -19.020 0.223 10.245 1.00 90.88 89 ILE A N 1
ATOM 725 C CA . ILE A 1 89 ? -18.798 1.079 11.419 1.00 90.88 89 ILE A CA 1
ATOM 726 C C . ILE A 1 89 ? -19.962 2.052 11.602 1.00 90.88 89 ILE A C 1
ATOM 728 O O . ILE A 1 89 ? -20.451 2.193 12.719 1.00 90.88 89 ILE A 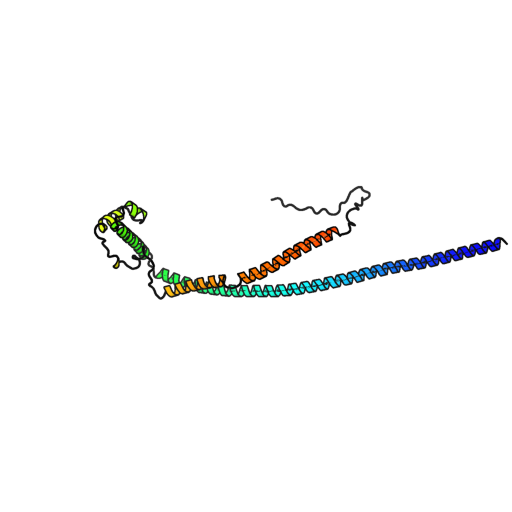O 1
ATOM 732 N N . GLU A 1 90 ? -20.446 2.688 10.536 1.00 95.25 90 GLU A N 1
ATOM 733 C CA . GLU A 1 90 ? -21.608 3.581 10.592 1.00 95.25 90 GLU A CA 1
ATOM 734 C C . GLU A 1 90 ? -22.859 2.844 11.083 1.00 95.25 90 GLU A C 1
ATOM 736 O O . GLU A 1 90 ? -23.570 3.336 11.963 1.00 95.25 90 GLU A O 1
ATOM 741 N N . ALA A 1 91 ? -23.102 1.628 10.586 1.00 92.56 91 ALA A N 1
ATOM 742 C CA . ALA A 1 91 ? -24.209 0.796 11.047 1.00 92.56 91 ALA A CA 1
ATOM 743 C C . ALA A 1 91 ? -24.079 0.431 12.537 1.00 92.56 91 ALA A C 1
ATOM 745 O O . ALA A 1 91 ? -25.062 0.485 13.279 1.00 92.56 91 ALA A O 1
ATOM 746 N N . MET A 1 92 ? -22.873 0.085 12.997 1.00 87.62 92 MET A N 1
ATOM 747 C CA . MET A 1 92 ? -22.601 -0.210 14.407 1.00 87.62 92 MET A CA 1
ATOM 748 C C . MET A 1 92 ? -22.726 1.030 15.296 1.00 87.62 92 MET A C 1
ATOM 750 O O . MET A 1 92 ? -23.290 0.950 16.385 1.00 87.62 92 MET A O 1
ATOM 754 N N . LEU A 1 93 ? -22.241 2.179 14.832 1.00 92.88 93 LEU A N 1
ATOM 755 C CA . LEU A 1 93 ? -22.311 3.447 15.547 1.00 92.88 93 LEU A CA 1
ATOM 756 C C . LEU A 1 93 ? -23.761 3.895 15.717 1.00 92.88 93 LEU A C 1
ATOM 758 O O . LEU A 1 93 ? -24.146 4.291 16.814 1.00 92.88 93 LEU A O 1
ATOM 762 N N . ASN A 1 94 ? -24.584 3.765 14.675 1.00 94.25 94 ASN A N 1
ATOM 763 C CA . ASN A 1 94 ? -26.011 4.069 14.759 1.00 94.25 94 ASN A CA 1
ATOM 764 C C . ASN A 1 94 ? -26.716 3.185 15.797 1.00 94.25 94 ASN A C 1
ATOM 766 O O . ASN A 1 94 ? -27.424 3.709 16.656 1.00 94.25 94 ASN A O 1
ATOM 770 N N . LYS A 1 95 ? -26.442 1.874 15.807 1.00 92.06 95 LYS A N 1
ATOM 771 C CA . LYS A 1 95 ? -26.955 0.961 16.845 1.00 92.06 95 LYS A CA 1
ATOM 772 C C . LYS A 1 95 ? -26.469 1.347 18.245 1.00 92.06 95 LYS A C 1
ATOM 774 O O . LYS A 1 95 ? -27.251 1.372 19.190 1.00 92.06 95 LYS A O 1
ATOM 779 N N . GLY A 1 96 ? -25.188 1.688 18.388 1.00 89.06 96 GLY A N 1
ATOM 780 C CA . GLY A 1 96 ? -24.614 2.144 19.654 1.00 89.06 96 GLY A CA 1
ATOM 781 C C . GLY A 1 96 ? -25.262 3.434 20.167 1.00 89.06 96 GLY A C 1
ATOM 782 O O . GLY A 1 96 ? -25.524 3.554 21.362 1.00 89.06 96 GLY A O 1
ATOM 783 N N . LEU A 1 97 ? -25.583 4.374 19.272 1.00 90.69 97 LEU A N 1
ATOM 784 C CA . LEU A 1 97 ? -26.313 5.597 19.609 1.00 90.69 97 LEU A CA 1
ATOM 785 C C . LEU A 1 97 ? -27.758 5.314 20.030 1.00 90.69 97 LEU A C 1
ATOM 787 O O . LEU A 1 97 ? -28.240 5.944 20.969 1.00 90.69 97 LEU A O 1
ATOM 791 N N . GLU A 1 98 ? -28.450 4.379 19.378 1.00 86.00 98 GLU A N 1
ATOM 792 C CA . GLU A 1 98 ? -29.793 3.948 19.792 1.00 86.00 98 GLU A CA 1
ATOM 793 C C . GLU A 1 98 ? -29.772 3.333 21.192 1.00 86.00 98 GLU A C 1
ATOM 795 O O . GLU A 1 98 ? -30.533 3.754 22.063 1.00 86.00 98 GLU A O 1
ATOM 800 N N . ILE A 1 99 ? -28.836 2.415 21.446 1.00 82.88 99 ILE A N 1
ATOM 801 C CA . ILE A 1 99 ? -28.640 1.811 22.767 1.00 82.88 99 ILE A CA 1
ATOM 802 C C . ILE A 1 99 ? -28.307 2.894 23.800 1.00 82.88 99 ILE A C 1
ATOM 804 O O . ILE A 1 99 ? -28.913 2.940 24.868 1.00 82.88 99 ILE A O 1
ATOM 808 N N . SER A 1 100 ? -27.392 3.813 23.483 1.00 79.56 100 SER A N 1
ATOM 809 C CA . SER A 1 100 ? -27.024 4.912 24.379 1.00 79.56 100 SER A CA 1
ATOM 810 C C . SER A 1 100 ? -28.218 5.804 24.728 1.00 79.56 100 SER A C 1
ATOM 812 O O . SER A 1 100 ? -28.370 6.166 25.896 1.00 79.56 100 SER A O 1
ATOM 814 N N . LYS A 1 101 ? -29.096 6.112 23.762 1.00 82.25 101 LYS A N 1
ATOM 815 C CA . LYS A 1 101 ? -30.340 6.856 24.014 1.00 82.25 101 LYS A CA 1
ATOM 816 C C . LYS A 1 101 ? -31.263 6.102 24.969 1.00 82.25 101 LYS A C 1
ATOM 818 O O . LYS A 1 101 ? -31.730 6.698 25.934 1.00 82.25 101 LYS A O 1
ATOM 823 N N . ILE A 1 102 ? -31.451 4.797 24.760 1.00 75.75 102 ILE A N 1
ATOM 824 C CA . ILE A 1 102 ? -32.270 3.948 25.642 1.00 75.75 102 ILE A CA 1
ATOM 825 C C . ILE A 1 102 ? -31.707 3.945 27.072 1.00 75.75 102 ILE A C 1
ATOM 827 O O . ILE A 1 102 ? -32.452 4.122 28.035 1.00 75.75 102 ILE A O 1
ATOM 831 N N . PHE A 1 103 ? -30.389 3.798 27.228 1.00 71.69 103 PHE A N 1
ATOM 832 C CA . PHE A 1 103 ? -29.741 3.811 28.544 1.00 71.69 103 PHE A CA 1
ATOM 833 C C . PHE A 1 103 ? -29.797 5.179 29.230 1.00 71.69 103 PHE A C 1
ATOM 835 O O . PHE A 1 103 ? -29.914 5.241 30.454 1.00 71.69 103 PHE A O 1
ATOM 842 N N . HIS A 1 104 ? -29.727 6.271 28.466 1.00 67.38 104 HIS A N 1
ATOM 843 C CA . HIS A 1 104 ? -29.875 7.616 29.014 1.00 67.38 104 HIS A CA 1
ATOM 844 C C . HIS A 1 104 ? -31.298 7.869 29.533 1.00 67.38 104 HIS A C 1
ATOM 846 O O . HIS A 1 104 ? -31.467 8.529 30.554 1.00 67.38 104 HIS A O 1
ATOM 852 N N . GLU A 1 105 ? -32.312 7.317 28.863 1.00 65.31 105 GLU A N 1
ATOM 853 C CA . GLU A 1 105 ? -33.722 7.502 29.215 1.00 65.31 105 GLU A CA 1
ATOM 854 C C . GLU A 1 105 ? -34.183 6.593 30.371 1.00 65.31 105 GLU A C 1
ATOM 856 O O . GLU A 1 105 ? -35.016 6.998 31.180 1.00 65.31 105 GLU A O 1
ATOM 861 N N . GLN A 1 106 ? -33.621 5.384 30.501 1.00 61.75 106 GLN A N 1
ATOM 862 C CA . GLN A 1 106 ? -34.059 4.400 31.503 1.00 61.75 106 GLN A CA 1
ATOM 863 C C . GLN A 1 106 ? -33.335 4.445 32.855 1.00 61.75 106 GLN A C 1
ATOM 865 O O . GLN A 1 106 ? -33.786 3.779 33.786 1.00 61.75 106 GLN A O 1
ATOM 870 N N . ILE A 1 107 ? -32.235 5.190 33.008 1.00 57.81 107 ILE A N 1
ATOM 871 C CA . ILE A 1 107 ? -31.504 5.263 34.283 1.00 57.81 107 ILE A CA 1
ATOM 872 C C . ILE A 1 107 ? -31.695 6.651 34.912 1.00 57.81 107 ILE A C 1
ATOM 874 O O . ILE A 1 107 ? -30.978 7.589 34.552 1.00 57.81 107 ILE A O 1
ATOM 878 N N . PRO A 1 108 ? -32.597 6.812 35.902 1.00 62.88 108 PRO A N 1
ATOM 879 C CA . PRO A 1 108 ? -32.680 8.044 36.671 1.00 62.88 108 PRO A CA 1
ATOM 880 C C . PRO A 1 108 ? -31.339 8.251 37.380 1.00 62.88 108 PRO A C 1
ATOM 882 O O . PRO A 1 108 ? -30.979 7.488 38.277 1.00 62.88 108 PRO A O 1
ATOM 885 N N . GLN A 1 109 ? -30.567 9.268 36.990 1.00 60.72 109 GLN A N 1
ATOM 886 C CA . GLN A 1 109 ? -29.220 9.480 37.542 1.00 60.72 109 GLN A CA 1
ATOM 887 C C . GLN A 1 109 ? -29.210 9.638 39.074 1.00 60.72 109 GLN A C 1
ATOM 889 O O . GLN A 1 109 ? -28.240 9.257 39.728 1.00 60.72 109 GLN A O 1
ATOM 894 N N . GLY A 1 110 ? -30.316 10.103 39.664 1.00 68.62 110 GLY A N 1
ATOM 895 C CA . GLY A 1 110 ? -30.484 10.143 41.119 1.00 68.62 110 GLY A CA 1
ATOM 896 C C . GLY A 1 110 ? -30.543 8.757 41.774 1.00 68.62 110 GLY A C 1
ATOM 897 O O . GLY A 1 110 ? -30.049 8.575 42.884 1.00 68.62 110 GLY A O 1
ATOM 898 N N . GLU A 1 111 ? -31.086 7.750 41.089 1.00 70.12 111 GLU A N 1
ATOM 899 C CA . GLU A 1 111 ? -31.177 6.395 41.632 1.00 70.12 111 GLU A CA 1
ATOM 900 C C . GLU A 1 111 ? -29.814 5.689 41.627 1.00 70.12 111 GLU A C 1
ATOM 902 O O . GLU A 1 111 ? -29.483 4.994 42.584 1.00 70.12 111 GLU A O 1
ATOM 907 N N . MET A 1 112 ? -28.975 5.925 40.611 1.00 67.50 112 MET A N 1
ATOM 908 C CA . MET A 1 112 ? -27.599 5.401 40.565 1.00 67.50 112 MET A CA 1
ATOM 909 C C . MET A 1 112 ? -26.754 5.911 41.734 1.00 67.50 112 MET A C 1
ATOM 911 O O . MET A 1 112 ? -26.065 5.126 42.386 1.00 67.50 112 MET A O 1
ATOM 915 N N . GLN A 1 113 ? -26.842 7.208 42.041 1.00 73.88 113 GLN A N 1
ATOM 916 C CA . GLN A 1 113 ? -26.110 7.797 43.161 1.00 73.88 113 GLN A CA 1
ATOM 917 C C . GLN A 1 113 ? -26.589 7.231 44.506 1.00 73.88 113 GLN A C 1
ATOM 919 O O . GLN A 1 113 ? -25.774 6.936 45.383 1.00 73.88 113 GLN A O 1
ATOM 924 N N . ASN A 1 114 ? -27.899 7.015 44.654 1.00 78.44 114 ASN A N 1
ATOM 925 C CA . ASN A 1 114 ? -28.462 6.376 45.842 1.00 78.44 114 ASN A CA 1
ATOM 926 C C . ASN A 1 114 ? -27.991 4.921 45.972 1.00 78.44 114 ASN A C 1
ATOM 928 O O . ASN A 1 114 ? -27.534 4.533 47.043 1.00 78.44 114 ASN A O 1
ATOM 932 N N . ARG A 1 115 ? -27.997 4.145 44.881 1.00 78.94 115 ARG A N 1
ATOM 933 C CA . ARG A 1 115 ? -27.496 2.758 44.855 1.00 78.94 115 ARG A CA 1
ATOM 934 C C . ARG A 1 115 ? -26.008 2.678 45.210 1.00 78.94 115 ARG A C 1
ATOM 936 O O . ARG A 1 115 ? -25.619 1.800 45.978 1.00 78.94 115 ARG A O 1
ATOM 943 N N . GLN A 1 116 ? -25.182 3.607 44.722 1.00 81.38 116 GLN A N 1
ATOM 944 C CA . GLN A 1 116 ? -23.756 3.663 45.064 1.00 81.38 116 GLN A CA 1
ATOM 945 C C . GLN A 1 116 ? -23.549 3.927 46.559 1.00 81.38 116 GLN A C 1
ATOM 947 O O . GLN A 1 116 ? -22.797 3.202 47.208 1.00 81.38 116 GLN A O 1
ATOM 952 N N . LYS A 1 117 ? -24.261 4.908 47.128 1.00 85.38 117 LYS A N 1
ATOM 953 C CA . LYS A 1 117 ? -24.208 5.187 48.570 1.00 85.38 117 LYS A CA 1
ATOM 954 C C . LYS A 1 117 ? -24.675 3.990 49.393 1.00 85.38 117 LYS A C 1
ATOM 956 O O . LYS A 1 117 ? -23.987 3.592 50.325 1.00 85.38 117 LYS A O 1
ATOM 961 N N . THR A 1 118 ? -25.795 3.364 49.030 1.00 85.56 118 THR A N 1
ATOM 962 C CA . THR A 1 118 ? -26.289 2.165 49.721 1.00 85.56 118 THR A CA 1
ATOM 963 C C . THR A 1 118 ? -25.283 1.014 49.662 1.00 85.56 118 THR A C 1
ATOM 965 O O . THR A 1 118 ? -25.116 0.321 50.660 1.00 85.56 118 THR A O 1
ATOM 968 N N . ASN A 1 119 ? -24.558 0.840 48.553 1.00 86.44 119 ASN A N 1
ATOM 969 C CA . ASN A 1 119 ? -23.500 -0.168 48.457 1.00 86.44 119 ASN A CA 1
ATOM 970 C C . ASN A 1 119 ? -22.364 0.105 49.460 1.00 86.44 119 ASN A C 1
ATOM 972 O O . ASN A 1 119 ? -21.970 -0.800 50.189 1.00 86.44 119 ASN A O 1
ATOM 976 N N . LEU A 1 120 ? -21.921 1.362 49.587 1.00 88.75 120 LEU A N 1
ATOM 977 C CA . LEU A 1 120 ? -20.916 1.770 50.579 1.00 88.75 120 LEU A CA 1
ATOM 978 C C . LEU A 1 120 ? -21.371 1.498 52.024 1.00 88.75 120 LEU A C 1
ATOM 980 O O . LEU A 1 120 ? -20.586 1.018 52.838 1.00 88.75 120 LEU A O 1
ATOM 984 N N . TYR A 1 121 ? -22.645 1.742 52.349 1.00 90.12 121 TYR A N 1
ATOM 985 C CA . TYR A 1 121 ? -23.183 1.415 53.676 1.00 90.12 121 TYR A CA 1
ATOM 986 C C . TYR A 1 121 ? -23.230 -0.099 53.928 1.00 90.12 121 TYR A C 1
ATOM 988 O O . TYR A 1 121 ? -22.914 -0.549 55.030 1.00 90.12 121 TYR A O 1
ATOM 996 N N . VAL A 1 122 ? -23.587 -0.894 52.915 1.00 89.44 122 VAL A N 1
ATOM 997 C CA . VAL A 1 122 ? -23.627 -2.361 53.011 1.00 89.44 122 VAL A CA 1
ATOM 998 C C . VAL A 1 122 ? -22.219 -2.938 53.176 1.00 89.44 122 VAL A C 1
ATOM 1000 O O . VAL A 1 122 ? -22.014 -3.799 54.032 1.00 89.44 122 VAL A O 1
ATOM 1003 N N . THR A 1 123 ? -21.231 -2.460 52.417 1.00 87.81 123 THR A N 1
ATOM 1004 C CA . THR A 1 123 ? -19.836 -2.914 52.545 1.00 87.81 123 THR A CA 1
ATOM 1005 C C . THR A 1 123 ? -19.235 -2.503 53.885 1.00 87.81 123 THR A C 1
ATOM 1007 O O . THR A 1 123 ? -18.631 -3.340 54.556 1.00 87.81 123 THR A O 1
ATOM 1010 N N . ALA A 1 124 ? -19.476 -1.267 54.335 1.00 89.56 124 ALA A N 1
ATOM 1011 C CA . ALA A 1 124 ? -19.071 -0.812 55.663 1.00 89.56 124 ALA A CA 1
ATOM 1012 C C . ALA A 1 124 ? -19.686 -1.668 56.775 1.00 89.56 124 ALA A C 1
ATOM 1014 O O . ALA A 1 124 ? -18.995 -2.031 57.724 1.00 89.56 124 ALA A O 1
ATOM 1015 N N . ALA A 1 125 ? -20.959 -2.045 56.649 1.00 89.31 125 ALA A N 1
ATOM 1016 C CA . ALA A 1 125 ? -21.623 -2.898 57.624 1.00 89.31 125 ALA A CA 1
ATOM 1017 C C . ALA A 1 125 ? -21.088 -4.339 57.629 1.00 89.31 125 ALA A C 1
ATOM 1019 O O . ALA A 1 125 ? -20.917 -4.909 58.707 1.00 89.31 125 ALA A O 1
ATOM 1020 N N . LYS A 1 126 ? -20.748 -4.904 56.461 1.00 88.62 126 LYS A N 1
ATOM 1021 C CA . LYS A 1 126 ? -20.073 -6.211 56.375 1.00 88.62 126 LYS A CA 1
ATOM 1022 C C . LYS A 1 126 ? -18.701 -6.182 57.054 1.00 88.62 126 LYS A C 1
ATOM 1024 O O . LYS A 1 126 ? -18.413 -7.055 57.868 1.00 88.62 126 LYS A O 1
ATOM 1029 N N . MET A 1 127 ? -17.883 -5.163 56.783 1.00 89.75 127 MET A N 1
ATOM 1030 C CA . MET A 1 127 ? -16.568 -5.012 57.425 1.00 89.75 127 MET A CA 1
ATOM 1031 C C . MET A 1 127 ? -16.692 -4.758 58.934 1.00 89.75 127 MET A C 1
ATOM 1033 O O . MET A 1 127 ? -15.953 -5.326 59.733 1.00 89.75 127 MET A O 1
ATOM 1037 N N . ALA A 1 128 ? -17.667 -3.956 59.356 1.00 90.88 128 ALA A N 1
ATOM 1038 C CA . ALA A 1 128 ? -17.934 -3.731 60.772 1.00 90.88 128 ALA A CA 1
ATOM 1039 C C . ALA A 1 128 ? -18.284 -5.031 61.512 1.00 90.88 128 ALA A C 1
ATOM 1041 O O . ALA A 1 128 ? -17.766 -5.278 62.600 1.00 90.88 128 ALA A O 1
ATOM 1042 N N . HIS A 1 129 ? -19.123 -5.878 60.912 1.00 90.38 129 HIS A N 1
ATOM 1043 C CA . HIS A 1 129 ? -19.493 -7.171 61.483 1.00 90.38 129 HIS A CA 1
ATOM 1044 C C . HIS A 1 129 ? -18.315 -8.157 61.529 1.00 90.38 129 HIS A C 1
ATOM 1046 O O . HIS A 1 129 ? -18.171 -8.916 62.482 1.00 90.38 129 HIS A O 1
ATOM 1052 N N . GLN A 1 130 ? -17.416 -8.095 60.542 1.00 90.38 130 GLN A N 1
ATOM 1053 C CA . GLN A 1 130 ? -16.166 -8.865 60.517 1.00 90.38 130 GLN A CA 1
ATOM 1054 C C . GLN A 1 130 ? -15.139 -8.408 61.576 1.00 90.38 130 GLN A C 1
ATOM 1056 O O . GLN A 1 130 ? -14.097 -9.043 61.729 1.00 90.38 130 GLN A O 1
ATOM 1061 N N . GLY A 1 131 ? -15.421 -7.337 62.328 1.00 89.94 131 GLY A N 1
ATOM 1062 C CA . GLY A 1 131 ? -14.587 -6.868 63.437 1.00 89.94 131 GLY A CA 1
ATOM 1063 C C . GLY A 1 131 ? -13.465 -5.907 63.037 1.00 89.94 131 GLY A C 1
ATOM 1064 O O . GLY A 1 131 ? -12.555 -5.679 63.836 1.00 89.94 131 GLY A O 1
ATOM 1065 N N . TYR A 1 132 ? -13.517 -5.331 61.831 1.00 92.00 132 TYR A N 1
ATOM 1066 C CA . TYR A 1 132 ? -12.548 -4.323 61.398 1.00 92.00 132 TYR A CA 1
ATOM 1067 C C . TYR A 1 132 ? -12.657 -3.043 62.233 1.00 92.00 132 TYR A C 1
ATOM 1069 O O . TYR A 1 132 ? -13.737 -2.652 62.689 1.00 92.00 132 TYR A O 1
ATOM 1077 N N . ASN A 1 133 ? -11.519 -2.379 62.447 1.00 92.12 133 ASN A N 1
ATOM 1078 C CA . ASN A 1 133 ? -11.486 -1.139 63.215 1.00 92.12 133 ASN A CA 1
ATOM 1079 C C . ASN A 1 133 ? -12.007 0.054 62.378 1.00 92.12 133 ASN A C 1
ATOM 1081 O O . ASN A 1 133 ? -12.097 -0.003 61.151 1.00 92.12 133 ASN A O 1
ATOM 1085 N N . MET A 1 134 ? -12.359 1.153 63.052 1.00 91.00 134 MET A N 1
ATOM 1086 C CA . MET A 1 134 ? -12.911 2.350 62.400 1.00 91.00 134 MET A CA 1
ATOM 1087 C C . MET A 1 134 ? -11.981 2.921 61.320 1.00 91.00 134 MET A C 1
ATOM 1089 O O . MET A 1 134 ? -12.452 3.334 60.264 1.00 91.00 134 MET A O 1
ATOM 1093 N N . GLU A 1 135 ? -10.673 2.925 61.570 1.00 91.75 135 GLU A N 1
ATOM 1094 C CA . GLU A 1 135 ? -9.672 3.488 60.657 1.00 91.75 135 GLU A CA 1
ATOM 1095 C C . GLU A 1 135 ? -9.504 2.641 59.384 1.00 91.75 135 GLU A C 1
ATOM 1097 O O . GLU A 1 135 ? -9.348 3.185 58.295 1.00 91.75 135 GLU A O 1
ATOM 1102 N N . GLN A 1 136 ? -9.609 1.315 59.498 1.00 90.19 136 GLN A N 1
ATOM 1103 C CA . GLN A 1 136 ? -9.559 0.362 58.387 1.00 90.19 136 GLN A CA 1
ATOM 1104 C C . GLN A 1 136 ? -10.794 0.484 57.495 1.00 90.19 136 GLN A C 1
ATOM 1106 O O . GLN A 1 136 ? -10.669 0.466 56.274 1.00 90.19 136 GLN A O 1
ATOM 1111 N N . ILE A 1 137 ? -11.978 0.656 58.094 1.00 89.19 137 ILE A N 1
ATOM 1112 C CA . ILE A 1 137 ? -13.220 0.864 57.337 1.00 89.19 137 ILE A CA 1
ATOM 1113 C C . ILE A 1 137 ? -13.176 2.210 56.609 1.00 89.19 137 ILE A C 1
ATOM 1115 O O . ILE A 1 137 ? -13.550 2.274 55.443 1.00 89.19 137 ILE A O 1
ATOM 1119 N N . LEU A 1 138 ? -12.663 3.260 57.256 1.00 91.88 138 LEU A N 1
ATOM 1120 C CA . LEU A 1 138 ? -12.532 4.594 56.664 1.00 91.88 138 LEU A CA 1
ATOM 1121 C C . LEU A 1 138 ? -11.503 4.639 55.523 1.00 91.88 138 LEU A C 1
ATOM 1123 O O . LEU A 1 138 ? -11.664 5.402 54.577 1.00 91.88 138 LEU A O 1
ATOM 1127 N N . ALA A 1 139 ? -10.471 3.792 55.573 1.00 90.31 139 ALA A N 1
ATOM 1128 C CA . ALA A 1 139 ? -9.515 3.649 54.477 1.00 90.31 139 ALA A CA 1
ATOM 1129 C C . ALA A 1 139 ? -10.121 2.979 53.228 1.00 90.31 139 ALA A C 1
ATOM 1131 O O . ALA A 1 139 ? -9.606 3.169 52.127 1.00 90.31 139 ALA A O 1
ATOM 1132 N N . GLN A 1 140 ? -11.188 2.189 53.390 1.00 86.00 140 GLN A N 1
ATOM 1133 C CA . GLN A 1 140 ? -11.764 1.369 52.321 1.00 86.00 140 GLN A CA 1
ATOM 1134 C C . GLN A 1 140 ? -13.139 1.854 51.839 1.00 86.00 140 GLN A C 1
ATOM 1136 O O . GLN A 1 140 ? -13.534 1.549 50.714 1.00 86.00 140 GLN A O 1
ATOM 1141 N N . VAL A 1 141 ? -13.860 2.620 52.659 1.00 88.25 141 VAL A N 1
ATOM 1142 C CA . VAL A 1 141 ? -15.174 3.180 52.344 1.00 88.25 141 VAL A CA 1
ATOM 1143 C C . VAL A 1 141 ? -15.189 4.678 52.648 1.00 88.25 141 VAL A C 1
ATOM 1145 O O . VAL A 1 141 ? -14.948 5.097 53.777 1.00 88.25 141 VAL A O 1
ATOM 1148 N N . ASP A 1 142 ? -15.538 5.474 51.635 1.00 87.62 142 ASP A N 1
ATOM 1149 C CA . ASP A 1 142 ? -15.637 6.937 51.706 1.00 87.62 142 ASP A CA 1
ATOM 1150 C C . ASP A 1 142 ? -16.965 7.376 52.360 1.00 87.62 142 ASP A C 1
ATOM 1152 O O . ASP A 1 142 ? -17.889 7.871 51.713 1.00 87.62 142 ASP A O 1
ATOM 1156 N N . LEU A 1 143 ? -17.097 7.086 53.656 1.00 89.69 143 LEU A N 1
ATOM 1157 C CA . LEU A 1 143 ? -18.208 7.506 54.513 1.00 89.69 143 LEU A CA 1
ATOM 1158 C C . LEU A 1 143 ? -17.689 8.411 55.627 1.00 89.69 143 LEU A C 1
ATOM 1160 O O . LEU A 1 143 ? -16.523 8.344 56.023 1.00 89.69 143 LEU A O 1
ATOM 1164 N N . THR A 1 144 ? -18.564 9.250 56.184 1.00 92.94 144 THR A N 1
ATOM 1165 C CA . THR A 1 144 ? -18.146 10.112 57.290 1.00 92.94 144 THR A CA 1
ATOM 1166 C C . THR A 1 144 ? -17.822 9.269 58.533 1.00 92.94 144 THR A C 1
ATOM 1168 O O . THR A 1 144 ? -18.470 8.249 58.792 1.00 92.94 144 THR A O 1
ATOM 1171 N N . PRO A 1 145 ? -16.847 9.684 59.362 1.00 89.06 145 PRO A N 1
ATOM 1172 C CA . PRO A 1 145 ? -16.442 8.913 60.541 1.00 89.06 145 PRO A CA 1
ATOM 1173 C C . PRO A 1 145 ? -17.596 8.692 61.534 1.00 89.06 145 PRO A C 1
ATOM 1175 O O . PRO A 1 145 ? -17.655 7.657 62.198 1.00 89.06 145 PRO A O 1
ATOM 1178 N N . ALA A 1 146 ? -18.550 9.628 61.600 1.00 92.50 146 ALA A N 1
ATOM 1179 C CA . ALA A 1 146 ? -19.751 9.507 62.423 1.00 92.50 146 ALA A CA 1
ATOM 1180 C C . ALA A 1 146 ? -20.696 8.395 61.928 1.00 92.50 146 ALA A C 1
ATOM 1182 O O . ALA A 1 146 ? -21.231 7.630 62.732 1.00 92.50 146 ALA A O 1
ATOM 1183 N N . GLU A 1 147 ? -20.874 8.267 60.611 1.00 90.75 147 GLU A N 1
ATOM 1184 C CA . GLU A 1 147 ? -21.690 7.206 60.013 1.00 90.75 147 GLU A CA 1
ATOM 1185 C C . GLU A 1 147 ? -21.048 5.836 60.226 1.0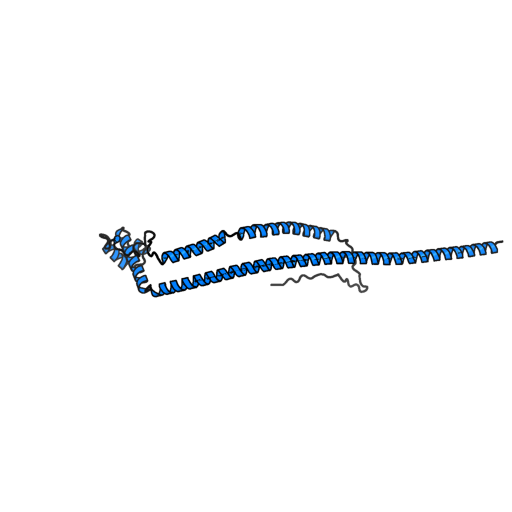0 90.75 147 GLU A C 1
ATOM 1187 O O . GLU A 1 147 ? -21.726 4.900 60.643 1.00 90.75 147 GLU A O 1
ATOM 1192 N N . ILE A 1 148 ? -19.731 5.726 60.036 1.00 90.56 148 ILE A N 1
ATOM 1193 C CA . ILE A 1 148 ? -18.989 4.484 60.287 1.00 90.56 148 ILE A CA 1
ATOM 1194 C C . ILE A 1 148 ? -19.125 4.066 61.756 1.00 90.56 148 ILE A C 1
ATOM 1196 O O . ILE A 1 148 ? -19.395 2.900 62.044 1.00 90.56 148 ILE A O 1
ATOM 1200 N N . GLN A 1 149 ? -19.020 5.008 62.698 1.00 92.06 149 GLN A N 1
ATOM 1201 C CA . GLN A 1 149 ? -19.213 4.725 64.122 1.00 92.06 149 GLN A CA 1
ATOM 1202 C C . GLN A 1 149 ? -20.608 4.163 64.421 1.00 92.06 149 GLN A C 1
ATOM 1204 O O . GLN A 1 149 ? -20.749 3.223 65.209 1.00 92.06 149 GLN A O 1
ATOM 1209 N N . MET A 1 150 ? -21.637 4.729 63.788 1.00 90.38 150 MET A N 1
ATOM 1210 C CA . MET A 1 150 ? -23.010 4.256 63.916 1.00 90.38 150 MET A CA 1
ATOM 1211 C C . MET A 1 150 ? -23.166 2.850 63.329 1.00 90.38 150 MET A C 1
ATOM 1213 O O . MET A 1 150 ? -23.713 1.977 63.997 1.00 90.38 150 MET A O 1
ATOM 1217 N N . ILE A 1 151 ? -22.632 2.604 62.131 1.00 90.56 151 ILE A N 1
ATOM 1218 C CA . ILE A 1 151 ? -22.685 1.300 61.456 1.00 90.56 151 ILE A CA 1
ATOM 1219 C C . ILE A 1 151 ? -21.991 0.224 62.292 1.00 90.56 151 ILE A C 1
ATOM 1221 O O . ILE A 1 151 ? -22.558 -0.856 62.465 1.00 90.56 151 ILE A O 1
ATOM 1225 N N . ILE A 1 152 ? -20.818 0.531 62.858 1.00 92.25 152 ILE A N 1
ATOM 1226 C CA . ILE A 1 152 ? -20.100 -0.365 63.769 1.00 92.25 152 ILE A CA 1
ATOM 1227 C C . ILE A 1 152 ? -20.967 -0.668 64.984 1.00 92.25 152 ILE A C 1
ATOM 1229 O O . ILE A 1 152 ? -21.208 -1.829 65.284 1.00 92.25 152 ILE A O 1
ATOM 1233 N N . LYS A 1 153 ? -21.495 0.354 65.663 1.00 91.38 153 LYS A N 1
ATOM 1234 C CA . LYS A 1 153 ? -22.310 0.157 66.869 1.00 91.38 153 LYS A CA 1
ATOM 1235 C C . LYS A 1 153 ? -23.573 -0.670 66.607 1.00 91.38 153 LYS A C 1
ATOM 1237 O O . LYS A 1 153 ? -23.986 -1.426 67.478 1.00 91.38 153 LYS A O 1
ATOM 1242 N N . VAL A 1 154 ? -24.181 -0.509 65.434 1.00 90.12 154 VAL A N 1
ATOM 1243 C CA . VAL A 1 154 ? -25.444 -1.158 65.060 1.00 90.12 154 VAL A CA 1
ATOM 1244 C C . VAL A 1 154 ? -25.241 -2.598 64.574 1.00 90.12 154 VAL A C 1
ATOM 1246 O O . VAL A 1 154 ? -26.088 -3.439 64.858 1.00 90.12 154 VAL A O 1
ATOM 1249 N N . ASN A 1 155 ? -24.133 -2.898 63.885 1.00 88.69 155 ASN A N 1
ATOM 1250 C CA . ASN A 1 155 ? -23.900 -4.202 63.241 1.00 88.69 155 ASN A CA 1
ATOM 1251 C C . ASN A 1 155 ? -22.840 -5.081 63.932 1.00 88.69 155 ASN A C 1
ATOM 1253 O O . ASN A 1 155 ? -22.575 -6.191 63.469 1.00 88.69 155 ASN A O 1
ATOM 1257 N N . LYS A 1 156 ? -22.231 -4.610 65.031 1.00 84.94 156 LYS A N 1
ATOM 1258 C CA . LYS A 1 156 ? -21.191 -5.353 65.765 1.00 84.94 156 LYS A CA 1
ATOM 1259 C C . LYS A 1 156 ? -21.682 -6.703 66.288 1.00 84.94 156 LYS A C 1
ATOM 1261 O O . LYS A 1 156 ? -20.976 -7.692 66.146 1.00 84.94 156 LYS A O 1
ATOM 1266 N N . ASP A 1 157 ? -22.878 -6.732 66.872 1.00 83.19 157 ASP A N 1
ATOM 1267 C CA . ASP A 1 157 ? -23.384 -7.921 67.570 1.00 83.19 157 ASP A CA 1
ATOM 1268 C C . ASP A 1 157 ? -24.343 -8.751 66.700 1.00 83.19 157 ASP A C 1
ATOM 1270 O O . ASP A 1 157 ? -24.428 -9.967 66.853 1.00 83.19 157 ASP A O 1
ATOM 1274 N N . ASN A 1 158 ? -25.057 -8.112 65.768 1.00 83.62 158 ASN A N 1
ATOM 1275 C CA . ASN A 1 158 ? -25.936 -8.781 64.814 1.00 83.62 158 ASN A CA 1
ATOM 1276 C C . ASN A 1 158 ? -26.033 -7.957 63.524 1.00 83.62 158 ASN A C 1
ATOM 1278 O O . ASN A 1 158 ? -26.332 -6.762 63.579 1.00 83.62 158 ASN A O 1
ATOM 1282 N N . LEU A 1 159 ? -25.789 -8.582 62.371 1.00 82.38 159 LEU A N 1
ATOM 1283 C CA . LEU A 1 159 ? -25.907 -7.917 61.077 1.00 82.38 159 LEU A CA 1
ATOM 1284 C C . LEU A 1 159 ? -27.391 -7.635 60.802 1.00 82.38 159 LEU A C 1
ATOM 1286 O O . LEU A 1 159 ? -28.203 -8.556 60.746 1.00 82.38 159 LEU A O 1
ATOM 1290 N N . GLN A 1 160 ? -27.768 -6.362 60.652 1.00 78.00 160 GLN A N 1
ATOM 1291 C CA . GLN A 1 160 ? -29.187 -5.992 60.549 1.00 78.00 160 GLN A CA 1
ATOM 1292 C C . GLN A 1 160 ? -29.843 -6.345 59.208 1.00 78.00 160 GLN A C 1
ATOM 1294 O O . GLN A 1 160 ? -31.059 -6.221 59.073 1.00 78.00 160 GLN A O 1
ATOM 1299 N N . PHE A 1 161 ? -29.069 -6.793 58.221 1.00 80.69 161 PHE A N 1
ATOM 1300 C CA . PHE A 1 161 ? -29.585 -7.260 56.939 1.00 80.69 161 PHE A CA 1
ATOM 1301 C C . PHE A 1 161 ? -29.140 -8.695 56.677 1.00 80.69 161 PHE A C 1
ATOM 1303 O O . PHE A 1 161 ? -27.985 -9.057 56.897 1.00 80.69 161 PHE A O 1
ATOM 1310 N N . ALA A 1 162 ? -30.065 -9.507 56.170 1.00 79.19 162 ALA A N 1
ATOM 1311 C CA . ALA A 1 162 ? -29.738 -10.818 55.639 1.00 79.19 162 ALA A CA 1
ATOM 1312 C C . ALA A 1 162 ? -29.032 -10.640 54.291 1.00 79.19 162 ALA A C 1
ATOM 1314 O O . ALA A 1 162 ? -29.536 -9.945 53.406 1.00 79.19 162 ALA A O 1
ATOM 1315 N N . GLU A 1 163 ? -27.876 -11.276 54.125 1.00 72.06 163 GLU A N 1
ATOM 1316 C CA . GLU A 1 163 ? -27.097 -11.220 52.885 1.00 72.06 163 GLU A CA 1
ATOM 1317 C C . GLU A 1 163 ? -27.909 -11.709 51.667 1.00 72.06 163 GLU A C 1
ATOM 1319 O O . GLU A 1 163 ? -27.806 -11.147 50.572 1.00 72.06 163 GLU A O 1
ATOM 1324 N N . ASP A 1 164 ? -28.829 -12.646 51.903 1.00 76.25 164 ASP A N 1
ATOM 1325 C CA . ASP A 1 164 ? -29.728 -13.222 50.900 1.00 76.25 164 ASP A CA 1
ATOM 1326 C C . ASP A 1 164 ? -30.871 -12.286 50.468 1.00 76.25 164 ASP A C 1
ATOM 1328 O O . ASP A 1 164 ? -31.479 -12.495 49.421 1.00 76.25 164 ASP A O 1
ATOM 1332 N N . GLN A 1 165 ? -31.179 -11.247 51.254 1.00 77.69 165 GLN A N 1
ATOM 1333 C CA . GLN A 1 165 ? -32.256 -10.288 50.958 1.00 77.69 165 GLN A CA 1
ATOM 1334 C C . GLN A 1 165 ? -31.756 -9.010 50.276 1.00 77.69 165 GLN A C 1
ATOM 1336 O O . GLN A 1 165 ? -32.548 -8.122 49.953 1.00 77.69 165 GLN A O 1
ATOM 1341 N N . LEU A 1 166 ? -30.447 -8.893 50.056 1.00 74.94 166 LEU A N 1
ATOM 1342 C CA . LEU A 1 166 ? -29.890 -7.765 49.328 1.00 74.94 166 LEU A CA 1
ATOM 1343 C C . LEU A 1 166 ? -30.261 -7.857 47.839 1.00 74.94 166 LEU A C 1
ATOM 1345 O O . LEU A 1 166 ? -30.201 -8.932 47.246 1.00 74.94 166 LEU A O 1
ATOM 1349 N N . PRO A 1 167 ? -30.600 -6.736 47.189 1.00 72.69 167 PRO A N 1
ATOM 1350 C CA . PRO A 1 167 ? -30.747 -6.711 45.741 1.00 72.69 167 PRO A CA 1
ATOM 1351 C C . PRO A 1 167 ? -29.473 -7.195 45.030 1.00 72.69 167 PRO A C 1
ATOM 1353 O O . PRO A 1 167 ? -28.358 -6.943 45.492 1.00 72.69 167 PRO A O 1
ATOM 1356 N N . THR A 1 168 ? -29.625 -7.812 43.858 1.00 67.75 168 THR A N 1
ATOM 1357 C CA . THR A 1 168 ? -28.520 -8.403 43.074 1.00 67.75 168 THR A CA 1
ATOM 1358 C C . THR A 1 168 ? -27.384 -7.421 42.758 1.00 67.75 168 THR A C 1
ATOM 1360 O O . THR A 1 168 ? -26.225 -7.819 42.672 1.00 67.75 168 THR A O 1
ATOM 1363 N N . TRP A 1 169 ? -27.676 -6.119 42.661 1.00 69.69 169 TRP A N 1
ATOM 1364 C CA . TRP A 1 169 ? -26.668 -5.071 42.464 1.00 69.69 169 TRP A CA 1
ATOM 1365 C C . TRP A 1 169 ? -25.784 -4.811 43.699 1.00 69.69 169 TRP A C 1
ATOM 1367 O O . TRP A 1 169 ? -24.663 -4.328 43.553 1.00 69.69 169 TRP A O 1
ATOM 1377 N N . ALA A 1 170 ? -26.257 -5.120 44.911 1.00 65.00 170 ALA A N 1
ATOM 1378 C CA . ALA A 1 170 ? -25.512 -4.956 46.164 1.00 65.00 170 ALA A CA 1
ATOM 1379 C C . ALA A 1 170 ? -24.727 -6.222 46.552 1.00 65.00 170 ALA A C 1
ATOM 1381 O O . ALA A 1 170 ? -23.742 -6.146 47.285 1.00 65.00 170 ALA A O 1
ATOM 1382 N N . GLN A 1 171 ? -25.139 -7.387 46.044 1.00 68.62 171 GLN A N 1
ATOM 1383 C CA . GLN A 1 171 ? -24.488 -8.673 46.314 1.00 68.62 171 GLN A CA 1
ATOM 1384 C C . GLN A 1 171 ? -23.133 -8.822 45.585 1.00 68.62 171 GLN A C 1
ATOM 1386 O O . GLN A 1 171 ? -22.255 -9.535 46.063 1.00 68.62 171 GLN A O 1
ATOM 1391 N N . GLY A 1 172 ? -22.918 -8.099 44.478 1.00 53.59 172 GLY A N 1
ATOM 1392 C CA . GLY A 1 172 ? -21.761 -8.271 43.585 1.00 53.59 172 GLY A CA 1
ATOM 1393 C C . GLY A 1 172 ? -20.466 -7.522 43.938 1.00 53.59 172 GLY A C 1
ATOM 1394 O O . GLY A 1 172 ? -19.493 -7.646 43.201 1.00 53.59 172 GLY A O 1
ATOM 1395 N N . ALA A 1 173 ? -20.399 -6.751 45.030 1.00 51.34 173 ALA A N 1
ATOM 1396 C CA . ALA A 1 173 ? -19.189 -5.974 45.351 1.00 51.34 173 ALA A CA 1
ATOM 1397 C C . ALA A 1 173 ? -17.997 -6.827 45.850 1.00 51.34 173 ALA A C 1
ATOM 1399 O O . ALA A 1 173 ? -16.886 -6.313 45.948 1.00 51.34 173 ALA A O 1
ATOM 1400 N N . GLY A 1 174 ? -18.200 -8.120 46.147 1.00 45.34 174 GLY A N 1
ATOM 1401 C CA . GLY A 1 174 ? -17.144 -9.025 46.631 1.00 45.34 174 GLY A CA 1
ATOM 1402 C C . GLY A 1 174 ? -17.055 -10.395 45.949 1.00 45.34 174 GLY A C 1
ATOM 1403 O O . GLY A 1 174 ? -16.092 -11.116 46.190 1.00 45.34 174 GLY A O 1
ATOM 1404 N N . ALA A 1 175 ? -18.002 -10.771 45.088 1.00 36.22 175 ALA A N 1
ATOM 1405 C CA . ALA A 1 175 ? -17.966 -12.054 44.392 1.00 36.22 175 ALA A CA 1
ATOM 1406 C C . ALA A 1 175 ? -18.600 -11.932 43.000 1.00 36.22 175 ALA A C 1
ATOM 1408 O O . ALA A 1 175 ? -19.749 -11.532 42.852 1.00 36.22 175 ALA A O 1
ATOM 1409 N N . GLN A 1 176 ? -17.773 -12.236 42.004 1.00 37.69 176 GLN A N 1
ATOM 1410 C CA . GLN A 1 176 ? -18.050 -12.585 40.610 1.00 37.69 176 GLN A CA 1
ATOM 1411 C C . GLN A 1 176 ? -19.512 -12.627 40.105 1.00 37.69 176 GLN A C 1
ATOM 1413 O O . GLN A 1 176 ? -20.356 -13.358 40.607 1.00 37.69 176 GLN A O 1
ATOM 1418 N N . SER A 1 177 ? -19.703 -11.960 38.958 1.00 46.03 177 SER A N 1
ATOM 1419 C CA . SER A 1 177 ? -20.529 -12.378 37.808 1.00 46.03 177 SER A CA 1
ATOM 1420 C C . SER A 1 177 ? -21.953 -12.894 38.075 1.00 46.03 177 SER A C 1
ATOM 1422 O O . SER A 1 177 ? -22.179 -14.083 38.278 1.00 46.03 177 SER A O 1
ATOM 1424 N N . VAL A 1 178 ? -22.930 -12.009 37.881 1.00 40.84 178 VAL A N 1
ATOM 1425 C CA . VAL A 1 178 ? -24.350 -12.325 37.646 1.00 40.84 178 VAL A CA 1
ATOM 1426 C C . VAL A 1 178 ? -24.670 -11.658 36.301 1.00 40.84 178 VAL A C 1
ATOM 1428 O O . VAL A 1 178 ? -24.594 -10.440 36.200 1.00 40.84 178 VAL A O 1
ATOM 1431 N N . ASN A 1 179 ? -24.767 -12.338 35.156 1.00 44.12 179 ASN A N 1
ATOM 1432 C CA . ASN A 1 179 ? -25.741 -13.351 34.742 1.00 44.12 179 ASN A CA 1
ATOM 1433 C C . ASN A 1 179 ? -27.180 -12.998 35.149 1.00 44.12 179 ASN A C 1
ATOM 1435 O O . ASN A 1 179 ? -27.739 -13.650 36.021 1.00 44.12 179 ASN A O 1
ATOM 1439 N N . ASN A 1 180 ? -27.723 -11.913 34.574 1.00 39.16 180 ASN A N 1
ATOM 1440 C CA . ASN A 1 180 ? -29.155 -11.733 34.286 1.00 39.16 180 ASN A CA 1
ATOM 1441 C C . ASN A 1 180 ? -29.426 -10.395 33.563 1.00 39.16 180 ASN A C 1
ATOM 1443 O O . ASN A 1 180 ? -29.626 -9.363 34.198 1.00 39.16 180 ASN A O 1
ATOM 1447 N N . ASN A 1 181 ? -29.449 -10.430 32.225 1.00 38.91 181 ASN A N 1
ATOM 1448 C CA . ASN A 1 181 ? -30.580 -9.949 31.416 1.00 38.91 181 ASN A CA 1
ATOM 1449 C C . ASN A 1 181 ? -30.432 -10.472 29.974 1.00 38.91 181 ASN A C 1
ATOM 1451 O O . ASN A 1 181 ? -29.727 -9.914 29.133 1.00 38.91 181 ASN A O 1
ATOM 1455 N N . SER A 1 182 ? -31.108 -11.590 29.718 1.00 46.44 182 SER A N 1
ATOM 1456 C CA . SER A 1 182 ? -30.934 -12.543 28.612 1.00 46.44 182 SER A CA 1
ATOM 1457 C C . SER A 1 182 ? -31.325 -12.052 27.213 1.00 46.44 182 SER A C 1
ATOM 1459 O O . SER A 1 182 ? -31.467 -12.864 26.306 1.00 46.44 182 SER A O 1
ATOM 1461 N N . THR A 1 183 ? -31.521 -10.753 27.005 1.00 51.47 183 THR A N 1
ATOM 1462 C CA . THR A 1 183 ? -31.858 -10.212 25.677 1.00 51.47 183 THR A CA 1
ATOM 1463 C C . THR A 1 183 ? -30.847 -9.148 25.274 1.00 51.47 183 THR A C 1
ATOM 1465 O O . THR A 1 183 ? -30.141 -9.320 24.292 1.00 51.47 183 THR A O 1
ATOM 1468 N N . SER A 1 184 ? -30.622 -8.139 26.115 1.00 54.91 184 SER A N 1
ATOM 1469 C CA . SER A 1 184 ? -29.650 -7.073 25.826 1.00 54.91 184 SER A CA 1
ATOM 1470 C C . SER A 1 184 ? -28.186 -7.502 25.995 1.00 54.91 184 SER A C 1
ATOM 1472 O O . SER A 1 184 ? -27.296 -6.906 25.397 1.00 54.91 184 SER A O 1
ATOM 1474 N N . GLN A 1 185 ? -27.916 -8.534 26.802 1.00 52.59 185 GLN A N 1
ATOM 1475 C CA . GLN A 1 185 ? -26.565 -9.070 26.996 1.00 52.59 185 GLN A CA 1
ATOM 1476 C C . GLN A 1 185 ? -26.165 -10.051 25.881 1.00 52.59 185 GLN A C 1
ATOM 1478 O O . GLN A 1 185 ? -24.976 -10.207 25.622 1.00 52.59 185 GLN A O 1
ATOM 1483 N N . SER A 1 186 ? -27.147 -10.655 25.194 1.00 60.53 186 SER A N 1
ATOM 1484 C CA . SER A 1 186 ? -26.907 -11.414 23.960 1.00 60.53 186 SER A CA 1
ATOM 1485 C C . SER A 1 186 ? -26.432 -10.472 22.862 1.00 60.53 186 SER A C 1
ATOM 1487 O O . SER A 1 186 ? -25.368 -10.703 22.312 1.00 60.53 186 SER A O 1
ATOM 1489 N N . ASP A 1 187 ? -27.121 -9.346 22.650 1.00 59.53 187 ASP A N 1
ATOM 1490 C CA . ASP A 1 187 ? -26.734 -8.367 21.623 1.00 59.53 187 ASP A CA 1
ATOM 1491 C C . ASP A 1 187 ? -25.366 -7.721 21.906 1.00 59.53 187 ASP A C 1
ATOM 1493 O O . ASP A 1 187 ? -24.592 -7.457 20.988 1.00 59.53 187 ASP A O 1
ATOM 1497 N N . LEU A 1 188 ? -25.030 -7.495 23.183 1.00 64.88 188 LEU A N 1
ATOM 1498 C CA . LEU A 1 188 ? -23.723 -6.970 23.599 1.00 64.88 188 LEU A CA 1
ATOM 1499 C C . LEU A 1 188 ? -22.602 -8.009 23.492 1.00 64.88 188 LEU A C 1
ATOM 1501 O O . LEU A 1 188 ? -21.489 -7.656 23.105 1.00 64.88 188 LEU A O 1
ATOM 1505 N N . ASN A 1 189 ? -22.878 -9.276 23.808 1.00 71.25 189 ASN A N 1
ATOM 1506 C CA . ASN A 1 189 ? -21.916 -10.359 23.616 1.00 71.25 189 ASN A CA 1
ATOM 1507 C C . ASN A 1 189 ? -21.739 -10.701 22.133 1.00 71.25 189 ASN A C 1
ATOM 1509 O O . ASN A 1 189 ? -20.614 -10.976 21.732 1.00 71.25 189 ASN A O 1
ATOM 1513 N N . ASP A 1 190 ? -22.791 -10.604 21.321 1.00 74.81 190 ASP A N 1
ATOM 1514 C CA . ASP A 1 190 ? -22.737 -10.738 19.864 1.00 74.81 190 ASP A CA 1
ATOM 1515 C C . ASP A 1 190 ? -21.983 -9.559 19.242 1.00 74.81 190 ASP A C 1
ATOM 1517 O O . ASP A 1 190 ? -21.180 -9.752 18.334 1.00 74.81 190 ASP A O 1
ATOM 1521 N N . PHE A 1 191 ? -22.142 -8.342 19.773 1.00 73.69 191 PHE A N 1
ATOM 1522 C CA . PHE A 1 191 ? -21.342 -7.179 19.381 1.00 73.69 191 PHE A CA 1
ATOM 1523 C C . PHE A 1 191 ? -19.866 -7.332 19.777 1.00 73.69 191 PHE A C 1
ATOM 1525 O O . PHE A 1 191 ? -18.974 -7.091 18.963 1.00 73.69 191 PHE A O 1
ATOM 1532 N N . ALA A 1 192 ? -19.591 -7.785 21.002 1.00 75.19 192 ALA A N 1
ATOM 1533 C CA . ALA A 1 192 ? -18.234 -8.049 21.472 1.00 75.19 192 ALA A CA 1
ATOM 1534 C C . ALA A 1 192 ? -17.579 -9.197 20.686 1.00 75.19 192 ALA A C 1
ATOM 1536 O O . ALA A 1 192 ? -16.408 -9.097 20.313 1.00 75.19 192 ALA A O 1
ATOM 1537 N N . GLN A 1 193 ? -18.324 -10.258 20.364 1.00 78.00 193 GLN A N 1
ATOM 1538 C CA . GLN A 1 193 ? -17.860 -11.332 19.488 1.00 78.00 193 GLN A CA 1
ATOM 1539 C C . GLN A 1 193 ? -17.681 -10.859 18.049 1.00 78.00 193 GLN A C 1
ATOM 1541 O O . GLN A 1 193 ? -16.696 -11.251 17.439 1.00 78.00 193 GLN A O 1
ATOM 1546 N N . ALA A 1 194 ? -18.542 -9.994 17.509 1.00 75.06 194 ALA A N 1
ATOM 1547 C CA . ALA A 1 194 ? -18.368 -9.419 16.176 1.00 75.06 194 ALA A CA 1
ATOM 1548 C C . ALA A 1 194 ? -17.095 -8.563 16.098 1.00 75.06 194 ALA A C 1
ATOM 1550 O O . ALA A 1 194 ? -16.315 -8.730 15.166 1.00 75.06 194 ALA A O 1
ATOM 1551 N N . LEU A 1 195 ? -16.817 -7.739 17.114 1.00 74.31 195 LEU A N 1
ATOM 1552 C CA . LEU A 1 195 ? -15.565 -6.981 17.233 1.00 74.31 195 LEU A CA 1
ATOM 1553 C C . LEU A 1 195 ? -14.341 -7.894 17.368 1.00 74.31 195 LEU A C 1
ATOM 1555 O O . LEU A 1 195 ? -13.314 -7.665 16.731 1.00 74.31 195 LEU A O 1
ATOM 1559 N N . THR A 1 196 ? -14.439 -8.953 18.173 1.00 73.88 196 THR A N 1
ATOM 1560 C CA . THR A 1 196 ? -13.328 -9.897 18.384 1.00 73.88 196 THR A CA 1
ATOM 1561 C C . THR A 1 196 ? -13.085 -10.768 17.145 1.00 73.88 196 THR A C 1
ATOM 1563 O O . THR A 1 196 ? -11.937 -11.029 16.777 1.00 73.88 196 THR A O 1
ATOM 1566 N N . ASN A 1 197 ? -14.145 -11.161 16.438 1.00 74.62 197 ASN A N 1
ATOM 1567 C CA . ASN A 1 197 ? -14.077 -11.857 15.155 1.00 74.62 197 ASN A CA 1
ATOM 1568 C C . ASN A 1 197 ? -13.543 -10.938 14.046 1.00 74.62 197 ASN A C 1
ATOM 1570 O O . ASN A 1 197 ? -12.754 -11.388 13.223 1.00 74.62 197 ASN A O 1
ATOM 1574 N N . GLN A 1 198 ? -13.866 -9.641 14.060 1.00 64.75 198 GLN A N 1
ATOM 1575 C CA . GLN A 1 198 ? -13.295 -8.656 13.135 1.00 64.75 198 GLN A CA 1
ATOM 1576 C C . GLN A 1 198 ? -11.793 -8.442 13.396 1.00 64.75 198 GLN A C 1
ATOM 1578 O O . GLN A 1 198 ? -10.998 -8.458 12.456 1.00 64.75 198 GLN A O 1
ATOM 1583 N N . ASN A 1 199 ? -11.376 -8.337 14.665 1.00 60.38 199 ASN A N 1
ATOM 1584 C CA . ASN A 1 199 ? -9.960 -8.223 15.036 1.00 60.38 199 ASN A CA 1
ATOM 1585 C C . ASN A 1 199 ? -9.161 -9.501 14.730 1.00 60.38 199 ASN A C 1
ATOM 1587 O O . ASN A 1 199 ? -8.017 -9.428 14.283 1.00 60.38 199 ASN A O 1
ATOM 1591 N N . SER A 1 200 ? -9.749 -10.683 14.931 1.00 61.94 200 SER A N 1
ATOM 1592 C CA . SER A 1 200 ? -9.098 -11.957 14.589 1.00 61.94 200 SER A CA 1
ATOM 1593 C C . SER A 1 200 ? -9.097 -12.243 13.085 1.00 61.94 200 SER A C 1
ATOM 1595 O O . SER A 1 200 ? -8.142 -12.842 12.594 1.00 61.94 200 SER A O 1
ATOM 1597 N N . MET A 1 201 ? -10.069 -11.737 12.317 1.00 54.53 201 MET A N 1
ATOM 1598 C CA . MET A 1 201 ? -10.009 -11.727 10.852 1.00 54.53 201 MET A CA 1
ATOM 1599 C C . MET A 1 201 ? -8.892 -10.798 10.354 1.00 54.53 201 MET A C 1
ATOM 1601 O O . MET A 1 201 ? -8.164 -11.172 9.441 1.00 54.53 201 MET A O 1
ATOM 1605 N N . PHE A 1 202 ? -8.663 -9.656 11.011 1.00 53.53 202 PHE A N 1
ATOM 1606 C CA . PHE A 1 202 ? -7.510 -8.780 10.757 1.00 53.53 202 PHE A CA 1
ATOM 1607 C C . PHE A 1 202 ? -6.162 -9.441 11.098 1.00 53.53 202 PHE A C 1
ATOM 1609 O O . PHE A 1 202 ? -5.182 -9.256 10.378 1.00 53.53 202 PHE A O 1
ATOM 1616 N N . ALA A 1 203 ? -6.107 -10.239 12.170 1.00 53.44 203 ALA A N 1
ATOM 1617 C CA . ALA A 1 203 ? -4.894 -10.947 12.586 1.00 53.44 203 ALA A CA 1
ATOM 1618 C C . ALA A 1 203 ? -4.623 -12.238 11.780 1.00 53.44 203 ALA A C 1
ATOM 1620 O O . ALA A 1 203 ? -3.467 -12.628 11.621 1.00 53.44 203 ALA A O 1
ATOM 1621 N N . GLY A 1 204 ? -5.668 -12.901 11.268 1.00 48.94 204 GLY A N 1
ATOM 1622 C CA . GLY A 1 204 ? -5.587 -14.194 10.575 1.00 48.94 204 GLY A CA 1
ATOM 1623 C C . GLY A 1 204 ? -5.671 -14.129 9.044 1.00 48.94 204 GLY A C 1
ATOM 1624 O O . GLY A 1 204 ? -5.224 -15.051 8.359 1.00 48.94 204 GLY A O 1
ATOM 1625 N N . SER A 1 205 ? -6.203 -13.050 8.466 1.00 46.25 205 SER A N 1
ATOM 1626 C CA . SER A 1 205 ? -6.287 -12.882 7.015 1.00 46.25 205 SER A CA 1
ATOM 1627 C C . SER A 1 205 ? -4.975 -12.337 6.468 1.00 46.25 205 SER A C 1
ATOM 1629 O O . SER A 1 205 ? -4.838 -11.127 6.356 1.00 46.25 205 SER A O 1
ATOM 1631 N N . LYS A 1 206 ? -4.034 -13.239 6.145 1.00 50.97 206 LYS A N 1
ATOM 1632 C CA . LYS A 1 206 ? -3.144 -13.2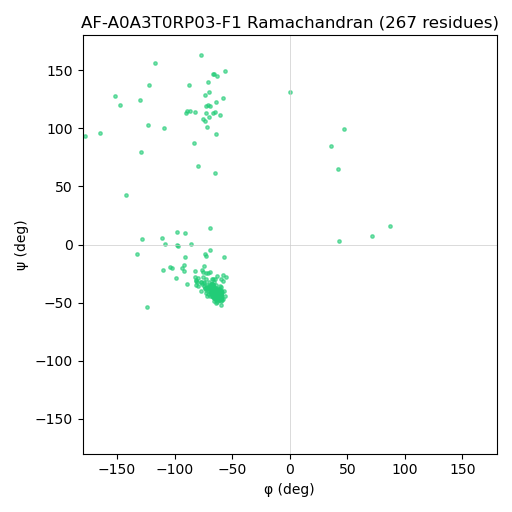90 4.951 1.00 50.97 206 LYS A CA 1
ATOM 1633 C C . LYS A 1 206 ? -2.465 -12.013 4.412 1.00 50.97 206 LYS A C 1
ATOM 1635 O O . LYS A 1 206 ? -1.746 -12.082 3.422 1.00 50.97 206 LYS A O 1
ATOM 1640 N N . LEU A 1 207 ? -2.618 -10.856 5.031 1.00 49.25 207 LEU A N 1
ATOM 1641 C CA . LEU A 1 207 ? -2.103 -9.573 4.575 1.00 49.25 207 LEU A CA 1
ATOM 1642 C C . LEU A 1 207 ? -0.694 -9.380 5.138 1.00 49.25 207 LEU A C 1
ATOM 1644 O O . LEU A 1 207 ? 0.194 -8.926 4.426 1.00 49.25 207 LEU A O 1
ATOM 1648 N N . ASN A 1 208 ? -0.437 -9.880 6.351 1.00 46.19 208 ASN A N 1
ATOM 1649 C CA . ASN A 1 208 ? 0.914 -9.887 6.897 1.00 46.19 208 ASN A CA 1
ATOM 1650 C C . ASN A 1 208 ? 1.816 -10.916 6.206 1.00 46.19 208 ASN A C 1
ATOM 1652 O O . ASN A 1 208 ? 2.958 -10.590 5.920 1.00 46.19 208 ASN A O 1
ATOM 1656 N N . THR A 1 209 ? 1.322 -12.108 5.854 1.00 49.41 209 THR A N 1
ATOM 1657 C CA . THR A 1 209 ? 2.129 -13.144 5.178 1.00 49.41 209 THR A CA 1
ATOM 1658 C C . THR A 1 209 ? 2.412 -12.785 3.722 1.00 49.41 209 THR A C 1
ATOM 1660 O O . THR A 1 209 ? 3.540 -12.935 3.277 1.00 49.41 209 THR A O 1
ATOM 1663 N N . THR A 1 210 ? 1.451 -12.199 2.996 1.00 49.25 210 THR A N 1
ATOM 1664 C CA . THR A 1 210 ? 1.703 -11.810 1.599 1.00 49.25 210 THR A CA 1
ATOM 1665 C C . THR A 1 210 ? 2.546 -10.535 1.504 1.00 49.25 210 THR A C 1
ATOM 1667 O O . THR A 1 210 ? 3.399 -10.459 0.627 1.00 49.25 210 THR A O 1
ATOM 1670 N N . ILE A 1 211 ? 2.411 -9.565 2.423 1.00 50.91 211 ILE A N 1
ATOM 1671 C CA . ILE A 1 211 ? 3.302 -8.390 2.453 1.00 50.91 211 ILE A CA 1
ATOM 1672 C C . ILE A 1 211 ? 4.697 -8.763 2.971 1.00 50.91 211 ILE A C 1
ATOM 1674 O O . ILE A 1 211 ? 5.674 -8.276 2.416 1.00 50.91 211 ILE A O 1
ATOM 1678 N N . THR A 1 212 ? 4.855 -9.657 3.954 1.00 49.69 212 THR A N 1
ATOM 1679 C CA . THR A 1 212 ? 6.211 -10.073 4.372 1.00 49.69 212 THR A CA 1
ATOM 1680 C C . THR A 1 212 ? 6.896 -11.019 3.383 1.00 49.69 212 THR A C 1
ATOM 1682 O O . THR A 1 212 ? 8.103 -10.881 3.211 1.00 49.69 212 THR A O 1
ATOM 1685 N N . GLU A 1 213 ? 6.181 -11.888 2.658 1.00 47.84 213 GLU A N 1
ATOM 1686 C CA . GLU A 1 213 ? 6.801 -12.725 1.615 1.00 47.84 213 GLU A CA 1
ATOM 1687 C C . GLU A 1 213 ? 7.033 -11.980 0.289 1.00 47.84 213 GLU A C 1
ATOM 1689 O O . GLU A 1 213 ? 8.075 -12.183 -0.324 1.00 47.84 213 GLU A O 1
ATOM 1694 N N . THR A 1 214 ? 6.165 -11.055 -0.155 1.00 53.34 214 THR A N 1
ATOM 1695 C CA . THR A 1 214 ? 6.418 -10.315 -1.419 1.00 53.34 214 THR A CA 1
ATOM 1696 C C . THR A 1 214 ? 7.138 -8.973 -1.263 1.00 53.34 214 THR A C 1
ATOM 1698 O O . THR A 1 214 ? 7.768 -8.529 -2.227 1.00 53.34 214 THR A O 1
ATOM 1701 N N . ALA A 1 215 ? 7.141 -8.339 -0.081 1.00 46.59 215 ALA A N 1
ATOM 1702 C CA . ALA A 1 215 ? 7.872 -7.080 0.134 1.00 46.59 215 ALA A CA 1
ATOM 1703 C C . ALA A 1 215 ? 9.310 -7.266 0.649 1.00 46.59 215 ALA A C 1
ATOM 1705 O O . ALA A 1 215 ? 10.103 -6.339 0.515 1.00 46.59 215 ALA A O 1
ATOM 1706 N N . PHE A 1 216 ? 9.691 -8.432 1.192 1.00 44.31 216 PHE A N 1
ATOM 1707 C CA . PHE A 1 216 ? 11.078 -8.668 1.631 1.00 44.31 216 PHE A CA 1
ATOM 1708 C C . PHE A 1 216 ? 11.924 -9.544 0.700 1.00 44.31 216 PHE A C 1
ATOM 1710 O O . PHE A 1 216 ? 13.150 -9.408 0.745 1.00 44.31 216 PHE A O 1
ATOM 1717 N N . ASP A 1 217 ? 11.333 -10.349 -0.189 1.00 45.09 217 ASP A N 1
ATOM 1718 C CA . ASP A 1 217 ? 12.115 -11.047 -1.225 1.00 45.09 217 ASP A CA 1
ATOM 1719 C C . ASP A 1 217 ? 12.433 -10.151 -2.430 1.00 45.09 217 ASP A C 1
ATOM 1721 O O . ASP A 1 217 ? 13.527 -10.233 -2.990 1.00 45.09 217 ASP A O 1
ATOM 1725 N N . SER A 1 218 ? 11.563 -9.193 -2.764 1.00 48.12 218 SER A N 1
ATOM 1726 C CA . SER A 1 218 ? 11.853 -8.202 -3.811 1.00 48.12 218 SER A CA 1
ATOM 1727 C C . SER A 1 218 ? 12.888 -7.152 -3.374 1.00 48.12 218 SER A C 1
ATOM 1729 O O . SER A 1 218 ? 13.684 -6.708 -4.194 1.00 48.12 218 SER A O 1
ATOM 1731 N N . VAL A 1 219 ? 12.969 -6.814 -2.079 1.00 45.72 219 VAL A N 1
ATOM 1732 C CA . VAL A 1 219 ? 13.949 -5.839 -1.549 1.00 45.72 219 VAL A CA 1
ATOM 1733 C C . VAL A 1 219 ? 15.340 -6.457 -1.324 1.00 45.72 219 VAL A C 1
ATOM 1735 O O . VAL A 1 219 ? 16.354 -5.777 -1.495 1.00 45.72 219 VAL A O 1
ATOM 1738 N N . LYS A 1 220 ? 15.443 -7.756 -1.002 1.00 45.72 220 LYS A N 1
ATOM 1739 C CA . LYS A 1 220 ? 16.751 -8.439 -0.907 1.00 45.72 220 LYS A CA 1
ATOM 1740 C C . LYS A 1 220 ? 17.372 -8.729 -2.273 1.00 45.72 220 LYS A C 1
ATOM 1742 O O . LYS A 1 220 ? 18.598 -8.652 -2.411 1.00 45.72 220 LYS A O 1
ATOM 1747 N N . GLN A 1 221 ? 16.544 -9.007 -3.279 1.00 49.81 221 GLN A N 1
ATOM 1748 C CA . GLN A 1 221 ? 17.014 -9.119 -4.656 1.00 49.81 221 GLN A CA 1
ATOM 1749 C C . GLN A 1 221 ? 17.500 -7.757 -5.186 1.00 49.81 221 GLN A C 1
ATOM 1751 O O . GLN A 1 221 ? 18.461 -7.721 -5.950 1.00 49.81 221 GLN A O 1
ATOM 1756 N N . ASP A 1 222 ? 16.936 -6.646 -4.689 1.00 46.00 222 ASP A N 1
ATOM 1757 C CA . ASP A 1 222 ? 17.325 -5.293 -5.106 1.00 46.00 222 ASP A CA 1
ATOM 1758 C C . ASP A 1 222 ? 18.581 -4.740 -4.392 1.00 46.00 222 ASP A C 1
ATOM 1760 O O . ASP A 1 222 ? 19.356 -3.982 -4.964 1.00 46.00 222 ASP A O 1
ATOM 1764 N N . MET A 1 223 ? 18.889 -5.167 -3.159 1.00 52.06 223 MET A N 1
ATOM 1765 C CA . MET A 1 223 ? 20.155 -4.791 -2.493 1.00 52.06 223 MET A CA 1
ATOM 1766 C C . MET A 1 223 ? 21.389 -5.453 -3.131 1.00 52.06 223 MET A C 1
ATOM 1768 O O . MET A 1 223 ? 22.483 -4.873 -3.156 1.00 52.06 223 MET A O 1
ATOM 1772 N N . THR A 1 224 ? 21.240 -6.667 -3.665 1.00 59.00 224 THR A N 1
ATOM 1773 C CA . THR A 1 224 ? 22.332 -7.358 -4.367 1.00 59.00 224 THR A CA 1
ATOM 1774 C C . THR A 1 224 ? 22.543 -6.801 -5.772 1.00 59.00 224 THR A C 1
ATOM 1776 O O . THR A 1 224 ? 23.694 -6.574 -6.145 1.00 59.00 224 THR A O 1
ATOM 1779 N N . THR A 1 225 ? 21.480 -6.470 -6.514 1.00 62.41 225 THR A N 1
ATOM 1780 C CA . THR A 1 225 ? 21.573 -5.755 -7.804 1.00 62.41 225 THR A CA 1
ATOM 1781 C C . THR A 1 225 ? 22.049 -4.314 -7.636 1.00 62.41 225 THR A C 1
ATOM 1783 O O . THR A 1 225 ? 22.831 -3.842 -8.453 1.00 62.41 225 THR A O 1
ATOM 1786 N N . GLN A 1 226 ? 21.670 -3.611 -6.566 1.00 59.28 226 GLN A N 1
ATOM 1787 C CA . GLN A 1 226 ? 22.138 -2.248 -6.298 1.00 59.28 226 GLN A CA 1
ATOM 1788 C C . GLN A 1 226 ? 23.616 -2.220 -5.880 1.00 59.28 226 GLN A C 1
ATOM 1790 O O . GLN A 1 226 ? 24.370 -1.342 -6.308 1.00 59.28 226 GLN A O 1
ATOM 1795 N N . SER A 1 227 ? 24.083 -3.198 -5.098 1.00 68.00 227 SER A N 1
ATOM 1796 C CA . SER A 1 227 ? 25.516 -3.331 -4.790 1.00 68.00 227 SER A CA 1
ATOM 1797 C C . SER A 1 227 ? 26.336 -3.755 -6.016 1.00 68.00 227 SER A C 1
ATOM 1799 O O . SER A 1 227 ? 27.424 -3.220 -6.226 1.00 68.00 227 SER A O 1
ATOM 1801 N N . THR A 1 228 ? 25.813 -4.616 -6.897 1.00 74.94 228 THR A N 1
ATOM 1802 C CA . THR A 1 228 ? 26.477 -4.904 -8.185 1.00 74.94 228 THR A CA 1
ATOM 1803 C C . THR A 1 228 ? 26.449 -3.707 -9.130 1.00 74.94 228 THR A C 1
ATOM 1805 O O . THR A 1 228 ? 27.491 -3.388 -9.687 1.00 74.94 228 THR A O 1
ATOM 1808 N N . LEU A 1 229 ? 25.341 -2.969 -9.246 1.00 72.94 229 LEU A N 1
ATOM 1809 C CA . LEU A 1 229 ? 25.251 -1.749 -10.060 1.00 72.94 229 LEU A CA 1
ATOM 1810 C C . LEU A 1 229 ? 26.183 -0.645 -9.558 1.00 72.94 229 LEU A C 1
ATOM 1812 O O . LEU A 1 229 ? 26.835 0.009 -10.364 1.00 72.94 229 LEU A O 1
ATOM 1816 N N . THR A 1 230 ? 26.301 -0.443 -8.245 1.00 75.00 230 THR A N 1
ATOM 1817 C CA . THR A 1 230 ? 27.252 0.537 -7.688 1.00 75.00 230 THR A CA 1
ATOM 1818 C C . THR A 1 230 ? 28.703 0.105 -7.893 1.00 75.00 230 THR A C 1
ATOM 1820 O O . THR A 1 230 ? 29.560 0.951 -8.154 1.00 75.00 230 THR A O 1
ATOM 1823 N N . THR A 1 231 ? 28.986 -1.199 -7.849 1.00 77.38 231 THR A N 1
ATOM 1824 C CA . THR A 1 231 ? 30.328 -1.743 -8.109 1.00 77.38 231 THR A CA 1
ATOM 1825 C C . THR A 1 231 ? 30.693 -1.661 -9.596 1.00 77.38 231 THR A C 1
ATOM 1827 O O . THR A 1 231 ? 31.781 -1.192 -9.929 1.00 77.38 231 THR A O 1
ATOM 1830 N N . GLU A 1 232 ? 29.774 -2.023 -10.495 1.00 77.62 232 GLU A N 1
ATOM 1831 C CA . GLU A 1 232 ? 29.886 -1.878 -11.955 1.00 77.62 232 GLU A CA 1
ATOM 1832 C C . GLU A 1 232 ? 30.028 -0.404 -12.357 1.00 77.62 232 GLU A C 1
ATOM 1834 O O . GLU A 1 232 ? 30.910 -0.058 -13.139 1.00 77.62 232 GLU A O 1
ATOM 1839 N N . PHE A 1 233 ? 29.246 0.497 -11.757 1.00 77.75 233 PHE A N 1
ATOM 1840 C CA . PHE A 1 233 ? 29.349 1.938 -11.991 1.00 77.75 233 PHE A CA 1
ATOM 1841 C C . PHE A 1 233 ? 30.699 2.497 -11.529 1.00 77.75 233 PHE A C 1
ATOM 1843 O O . PHE A 1 233 ? 31.350 3.243 -12.258 1.00 77.75 233 PHE A O 1
ATOM 1850 N N . LYS A 1 234 ? 31.190 2.092 -10.351 1.00 74.19 234 LYS A N 1
ATOM 1851 C CA . LYS A 1 234 ? 32.514 2.502 -9.855 1.00 74.19 234 LYS A CA 1
ATOM 1852 C C . LYS A 1 234 ? 33.645 1.974 -10.745 1.00 74.19 234 LYS A C 1
ATOM 1854 O O . LYS A 1 234 ? 34.606 2.696 -11.009 1.00 74.19 234 LYS A O 1
ATOM 1859 N N . LYS A 1 235 ? 33.502 0.750 -11.257 1.00 76.81 235 LYS A N 1
ATOM 1860 C CA . LYS A 1 235 ? 34.424 0.140 -12.223 1.00 76.81 235 LYS A CA 1
ATOM 1861 C C . LYS A 1 235 ? 34.378 0.854 -13.580 1.00 76.81 235 LYS A C 1
ATOM 1863 O O . LYS A 1 235 ? 35.429 1.105 -14.162 1.00 76.81 235 LYS A O 1
ATOM 1868 N N . SER A 1 236 ? 33.196 1.275 -14.032 1.00 65.12 236 SER A N 1
ATOM 1869 C CA . SER A 1 236 ? 33.010 2.092 -15.238 1.00 65.12 236 SER A CA 1
ATOM 1870 C C . SER A 1 236 ? 33.616 3.490 -15.096 1.00 65.12 236 SER A C 1
ATOM 1872 O O . SER A 1 236 ? 34.191 3.990 -16.059 1.00 65.12 236 SER A O 1
ATOM 1874 N N . ILE A 1 237 ? 33.543 4.114 -13.916 1.00 64.25 237 ILE A N 1
ATOM 1875 C CA . ILE A 1 237 ? 34.208 5.400 -13.649 1.00 64.25 237 ILE A CA 1
ATOM 1876 C C . ILE A 1 237 ? 35.736 5.246 -13.665 1.00 64.25 237 ILE A C 1
ATOM 1878 O O . ILE A 1 237 ? 36.429 6.143 -14.136 1.00 64.25 237 ILE A O 1
ATOM 1882 N N . GLN A 1 238 ? 36.274 4.108 -13.213 1.00 58.94 238 GLN A N 1
ATOM 1883 C CA . GLN A 1 238 ? 37.714 3.818 -13.279 1.00 58.94 238 GLN A CA 1
ATOM 1884 C C . GLN A 1 238 ? 38.216 3.428 -14.676 1.00 58.94 238 GLN A C 1
ATOM 1886 O O . GLN A 1 238 ? 39.408 3.559 -14.939 1.00 58.94 238 GLN A O 1
ATOM 1891 N N . GLN A 1 239 ? 37.340 2.955 -15.566 1.00 52.78 239 GLN A N 1
ATOM 1892 C CA . GLN A 1 239 ? 37.695 2.558 -16.933 1.00 52.78 239 GLN A CA 1
ATOM 1893 C C . GLN A 1 239 ? 37.417 3.631 -17.990 1.00 52.78 239 GLN A C 1
ATOM 1895 O O . GLN A 1 239 ? 37.730 3.412 -19.161 1.00 52.78 239 GLN A O 1
ATOM 1900 N N . MET A 1 240 ? 36.883 4.799 -17.616 1.00 48.66 240 MET A N 1
ATOM 1901 C CA . MET A 1 240 ? 36.869 5.923 -18.546 1.00 48.66 240 MET A CA 1
ATOM 1902 C C . MET A 1 240 ? 38.317 6.345 -18.844 1.00 48.66 240 MET A C 1
ATOM 1904 O O . MET A 1 240 ? 39.057 6.665 -17.911 1.00 48.66 240 MET A O 1
ATOM 1908 N N . PRO A 1 241 ? 38.750 6.359 -20.119 1.00 48.47 241 PRO A N 1
ATOM 1909 C CA . PRO A 1 241 ? 40.055 6.890 -20.475 1.00 48.47 241 PRO A CA 1
ATOM 1910 C C . PRO A 1 241 ? 40.134 8.345 -20.001 1.00 48.47 241 PRO A C 1
ATOM 1912 O O . PRO A 1 241 ? 39.259 9.154 -20.311 1.00 48.47 241 PRO A O 1
ATOM 1915 N N . GLN A 1 242 ? 41.173 8.662 -19.224 1.00 49.28 242 GLN A N 1
ATOM 1916 C CA . GLN A 1 242 ? 41.515 10.008 -18.756 1.00 49.28 242 GLN A CA 1
ATOM 1917 C C . GLN A 1 242 ? 41.894 10.937 -19.927 1.00 49.28 242 GLN A C 1
ATOM 1919 O O . GLN A 1 242 ? 43.012 11.430 -20.016 1.00 49.28 242 GLN A O 1
ATOM 1924 N N . THR A 1 243 ? 40.990 11.188 -20.871 1.00 46.00 243 THR A N 1
ATOM 1925 C CA . THR A 1 243 ? 41.221 12.137 -21.972 1.00 46.00 243 THR A CA 1
ATOM 1926 C C . THR A 1 243 ? 40.616 13.515 -21.709 1.00 46.00 243 THR A C 1
ATOM 1928 O O . THR A 1 243 ? 40.589 14.337 -22.618 1.00 46.00 243 THR A O 1
ATOM 1931 N N . PHE A 1 244 ? 40.150 13.801 -20.486 1.00 48.31 244 PHE A N 1
ATOM 1932 C CA . PHE A 1 244 ? 39.486 15.075 -20.167 1.00 48.31 244 PHE A CA 1
ATOM 1933 C C . PHE A 1 244 ? 40.013 15.843 -18.946 1.00 48.31 244 PHE A C 1
ATOM 1935 O O . PHE A 1 244 ? 39.443 16.884 -18.630 1.00 48.31 244 PHE A O 1
ATOM 1942 N N . THR A 1 245 ? 41.091 15.415 -18.279 1.00 45.91 245 THR A N 1
ATOM 1943 C CA . THR A 1 245 ? 41.518 16.066 -17.022 1.00 45.91 245 THR A CA 1
ATOM 1944 C C . THR A 1 245 ? 42.818 16.859 -17.046 1.00 45.91 245 THR A C 1
ATOM 1946 O O . THR A 1 245 ? 43.156 17.358 -15.989 1.00 45.91 245 THR A O 1
ATOM 1949 N N . ASP A 1 246 ? 43.510 17.073 -18.173 1.00 44.44 246 ASP A N 1
ATOM 1950 C CA . ASP A 1 246 ? 44.811 17.782 -18.122 1.00 44.44 246 ASP A CA 1
ATOM 1951 C C . ASP A 1 246 ? 45.100 18.733 -19.293 1.00 44.44 246 ASP A C 1
ATOM 1953 O O . ASP A 1 246 ? 46.218 18.797 -19.786 1.00 44.44 246 ASP A O 1
ATOM 1957 N N . ASN A 1 247 ? 44.124 19.529 -19.736 1.00 47.19 247 ASN A N 1
ATOM 1958 C CA . ASN A 1 247 ? 44.424 20.679 -20.598 1.00 47.19 247 ASN A CA 1
ATOM 1959 C C . ASN A 1 247 ? 43.770 21.952 -20.050 1.00 47.19 247 ASN A C 1
ATOM 1961 O O . ASN A 1 247 ? 42.732 22.402 -20.531 1.00 47.19 247 ASN A O 1
ATOM 1965 N N . THR A 1 248 ? 44.396 22.567 -19.044 1.00 51.84 248 THR A N 1
ATOM 1966 C CA . THR A 1 248 ? 44.230 24.003 -18.782 1.00 51.84 248 THR A CA 1
ATOM 1967 C C . THR A 1 248 ? 44.788 24.774 -19.975 1.00 51.84 248 THR A C 1
ATOM 1969 O O . THR A 1 248 ? 45.987 25.024 -20.058 1.00 51.84 248 THR A O 1
ATOM 1972 N N . THR A 1 249 ? 43.930 25.150 -20.919 1.00 50.94 249 THR A N 1
ATOM 1973 C CA . THR A 1 249 ? 44.277 26.139 -21.942 1.00 50.94 249 THR A CA 1
ATOM 1974 C C . THR A 1 249 ? 44.388 27.509 -21.286 1.00 50.94 249 THR A C 1
ATOM 1976 O O . THR A 1 249 ? 43.391 28.093 -20.861 1.00 50.94 249 THR A O 1
ATOM 1979 N N . THR A 1 250 ? 45.613 28.017 -21.190 1.00 48.56 250 THR A N 1
ATOM 1980 C CA . THR A 1 250 ? 45.908 29.408 -20.858 1.00 48.56 250 THR A CA 1
ATOM 1981 C C . THR A 1 250 ? 45.568 30.294 -22.051 1.00 48.56 250 THR A C 1
ATOM 1983 O O . THR A 1 250 ? 46.195 30.236 -23.106 1.00 48.56 250 THR A O 1
ATOM 1986 N N . THR A 1 251 ? 44.552 31.133 -21.887 1.00 56.66 251 THR A N 1
ATOM 1987 C CA . THR A 1 251 ? 44.273 32.264 -22.778 1.00 56.66 251 THR A CA 1
ATOM 1988 C C . THR A 1 251 ? 45.451 33.255 -22.698 1.00 56.66 251 THR A C 1
ATOM 1990 O O . THR A 1 251 ? 46.005 33.418 -21.607 1.00 56.66 251 THR A O 1
ATOM 1993 N N . PRO A 1 252 ? 45.844 33.949 -23.787 1.00 55.91 252 PRO A N 1
ATOM 1994 C CA . PRO A 1 252 ? 47.009 34.853 -23.817 1.00 55.91 252 PRO A CA 1
ATOM 1995 C C . PRO A 1 252 ? 47.011 36.005 -22.788 1.00 55.91 252 PRO A C 1
ATOM 1997 O O . PRO A 1 252 ? 48.046 36.625 -22.587 1.00 55.91 252 PRO A O 1
ATOM 2000 N N . ASP A 1 253 ? 45.897 36.244 -22.092 1.00 59.31 253 ASP A N 1
ATOM 2001 C CA . ASP A 1 253 ? 45.745 37.242 -21.019 1.00 59.31 253 ASP A CA 1
ATOM 2002 C C . ASP A 1 253 ? 46.039 36.713 -19.595 1.00 59.31 253 ASP A C 1
ATOM 2004 O O . ASP A 1 253 ? 45.737 37.369 -18.597 1.00 59.31 253 ASP A O 1
ATOM 2008 N N . GLY A 1 254 ? 46.582 35.498 -19.453 1.00 62.28 254 GLY A N 1
ATOM 2009 C CA . GLY A 1 254 ? 47.051 34.972 -18.159 1.00 62.28 254 GLY A CA 1
ATOM 2010 C C . GLY A 1 254 ? 45.954 34.612 -17.145 1.00 62.28 254 GLY A C 1
ATOM 2011 O O . GLY A 1 254 ? 46.257 34.262 -16.005 1.00 62.28 254 GLY A O 1
ATOM 2012 N N . LYS A 1 255 ? 44.673 34.652 -17.530 1.00 55.41 255 LYS A N 1
ATOM 2013 C CA . LYS A 1 255 ? 43.561 34.220 -16.669 1.00 55.41 255 LYS A CA 1
ATOM 2014 C C . LYS A 1 255 ? 43.270 32.733 -16.862 1.00 55.41 255 LYS A C 1
ATOM 2016 O O . LYS A 1 255 ? 42.826 32.303 -17.923 1.00 55.41 255 LYS A O 1
ATOM 2021 N N . VAL A 1 256 ? 43.500 31.957 -15.804 1.00 57.47 256 VAL A N 1
ATOM 2022 C CA . VAL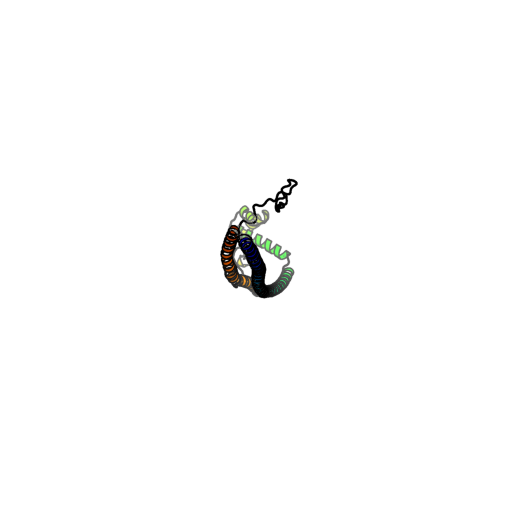 A 1 256 ? 43.197 30.521 -15.735 1.00 57.47 256 VAL A CA 1
ATOM 2023 C C . VAL A 1 256 ? 41.689 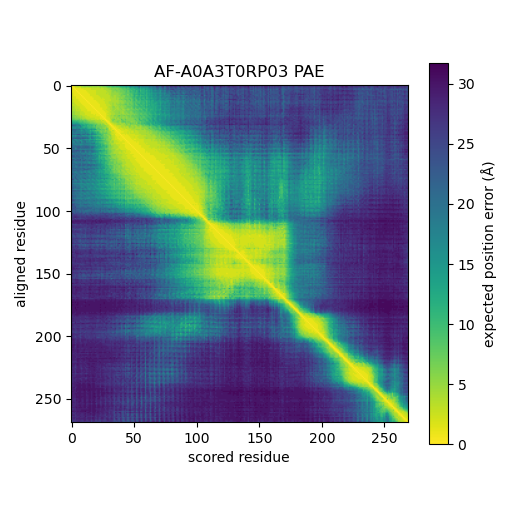30.335 -15.563 1.00 57.47 256 VAL A C 1
ATOM 2025 O O . VAL A 1 256 ? 41.145 30.598 -14.491 1.00 57.47 256 VAL A O 1
ATOM 2028 N N . VAL A 1 257 ? 41.005 29.877 -16.611 1.00 54.72 257 VAL A N 1
ATOM 2029 C CA . VAL A 1 257 ? 39.592 29.480 -16.538 1.00 54.72 257 VAL A CA 1
ATOM 2030 C C . VAL A 1 257 ? 39.535 27.997 -16.177 1.00 54.72 257 VAL A C 1
ATOM 2032 O O . VAL A 1 257 ? 39.963 27.150 -16.956 1.00 54.72 257 VAL A O 1
ATOM 2035 N N . ARG A 1 258 ? 39.033 27.677 -14.979 1.00 58.91 258 ARG A N 1
ATOM 2036 C CA . ARG A 1 258 ? 38.797 26.289 -14.551 1.00 58.91 258 ARG A CA 1
ATOM 2037 C C . ARG A 1 258 ? 37.400 25.837 -14.995 1.00 58.91 258 ARG A C 1
ATOM 2039 O O . ARG A 1 258 ? 36.454 26.611 -14.832 1.00 58.91 258 ARG A O 1
ATOM 2046 N N . PRO A 1 259 ? 37.234 24.614 -15.523 1.00 52.47 259 PRO A N 1
ATOM 2047 C CA . PRO A 1 259 ? 35.920 24.102 -15.880 1.00 52.47 259 PRO A CA 1
ATOM 2048 C C . PRO A 1 259 ? 35.110 23.758 -14.618 1.00 52.47 259 PRO A C 1
ATOM 2050 O O . PRO A 1 259 ? 35.513 22.921 -13.819 1.00 52.47 259 PRO A O 1
ATOM 2053 N N . PHE A 1 260 ? 33.977 24.448 -14.469 1.00 53.59 260 PHE A N 1
ATOM 2054 C CA . PHE A 1 260 ? 32.802 24.132 -13.643 1.00 53.59 260 PHE A CA 1
ATOM 2055 C C . PHE A 1 260 ? 33.047 23.455 -12.279 1.00 53.59 260 PHE A C 1
ATOM 2057 O O . PHE A 1 260 ? 32.868 22.250 -12.120 1.00 53.59 260 PHE A O 1
ATOM 2064 N N . GLU A 1 261 ? 33.320 24.258 -11.247 1.00 47.84 261 GLU A N 1
ATOM 2065 C CA . GLU A 1 261 ? 33.116 23.833 -9.856 1.00 47.84 261 GLU A CA 1
ATOM 2066 C C . GLU A 1 261 ? 31.641 24.025 -9.462 1.00 47.84 261 GLU A C 1
ATOM 2068 O O . GLU A 1 261 ? 31.138 25.148 -9.372 1.00 47.84 261 GLU A O 1
ATOM 2073 N N . PHE A 1 262 ? 30.931 22.925 -9.197 1.00 47.09 262 PHE A N 1
ATOM 2074 C CA . PHE A 1 262 ? 29.604 22.969 -8.585 1.00 47.09 262 PHE A CA 1
ATOM 2075 C C . PHE A 1 262 ? 29.735 23.355 -7.107 1.00 47.09 262 PHE A C 1
ATOM 2077 O O . PHE A 1 262 ? 30.062 22.526 -6.255 1.00 47.09 262 PHE A O 1
ATOM 2084 N N . LYS A 1 263 ? 29.459 24.622 -6.777 1.00 47.78 263 LYS A N 1
ATOM 2085 C CA . LYS A 1 263 ? 29.331 25.058 -5.382 1.00 47.78 263 LYS A CA 1
ATOM 2086 C C . LYS A 1 263 ? 28.097 24.416 -4.750 1.00 47.78 263 LYS A C 1
ATOM 2088 O O . LYS A 1 263 ? 26.963 24.729 -5.104 1.00 47.78 263 LYS A O 1
ATOM 2093 N N . ARG A 1 264 ? 28.329 23.535 -3.776 1.00 50.38 264 ARG A N 1
ATOM 2094 C CA . ARG A 1 264 ? 27.288 22.973 -2.913 1.00 50.38 264 ARG A CA 1
ATOM 2095 C C . ARG A 1 264 ? 26.691 24.100 -2.066 1.00 50.38 264 ARG A C 1
ATOM 2097 O O . ARG A 1 264 ? 27.380 24.675 -1.229 1.00 50.38 264 ARG A O 1
ATOM 2104 N N . ILE A 1 265 ? 25.421 24.423 -2.294 1.00 52.91 265 ILE A N 1
ATOM 2105 C CA . ILE A 1 265 ? 24.681 25.391 -1.479 1.00 52.91 265 ILE A CA 1
ATOM 2106 C C . ILE A 1 265 ? 24.377 24.716 -0.138 1.00 52.91 265 ILE A C 1
ATOM 2108 O O . ILE A 1 265 ? 2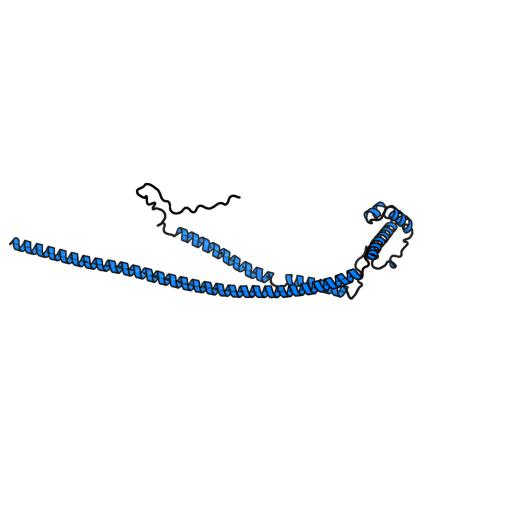3.536 23.823 -0.065 1.00 52.91 265 ILE A O 1
ATOM 2112 N N . ILE A 1 266 ? 25.084 25.114 0.918 1.00 59.38 266 ILE A N 1
ATOM 2113 C CA . ILE A 1 266 ? 24.748 24.739 2.293 1.00 59.38 266 ILE A CA 1
ATOM 2114 C C . ILE A 1 266 ? 23.738 25.780 2.780 1.00 59.38 266 ILE A C 1
ATOM 2116 O O . ILE A 1 266 ? 24.066 26.963 2.856 1.00 59.38 266 ILE A O 1
ATOM 2120 N N . LYS A 1 267 ? 22.497 25.366 3.059 1.00 54.38 267 LYS A N 1
ATOM 2121 C CA . LYS A 1 267 ? 21.532 26.224 3.757 1.00 54.38 267 LYS A CA 1
ATOM 2122 C C . LYS A 1 267 ? 21.978 26.354 5.215 1.00 54.38 267 LYS A C 1
ATOM 2124 O O . LYS A 1 267 ? 22.099 25.340 5.898 1.00 54.38 267 LYS A O 1
ATOM 2129 N N . SER A 1 268 ? 22.241 27.582 5.660 1.00 56.16 268 SER A N 1
ATOM 2130 C CA . SER A 1 268 ? 22.354 27.889 7.088 1.00 56.16 268 SER A CA 1
ATOM 2131 C C . SER A 1 268 ? 20.965 27.785 7.711 1.00 56.16 268 SER A C 1
ATOM 2133 O O . SER A 1 268 ? 20.015 28.330 7.143 1.00 56.16 268 SER A O 1
ATOM 2135 N N . ASN A 1 269 ? 20.872 27.071 8.834 1.00 58.06 269 ASN A N 1
ATOM 2136 C CA . ASN A 1 269 ? 19.774 27.226 9.791 1.00 58.06 269 ASN A CA 1
ATOM 2137 C C . ASN A 1 269 ? 19.795 28.629 10.400 1.00 58.06 269 ASN A C 1
ATOM 2139 O O . ASN A 1 269 ? 20.896 29.238 10.409 1.00 58.06 269 ASN A O 1
#

Solvent-accessible surface area (backbone atoms only — not comparable to full-atom values): 15711 Å² total; per-residue (Å²): 116,69,68,62,52,52,52,54,53,52,52,51,50,53,51,52,49,51,52,52,50,52,52,51,52,59,54,50,56,57,52,54,54,51,51,52,49,51,49,51,51,52,48,54,50,50,49,54,51,50,49,52,51,46,55,52,48,54,53,49,51,52,52,49,50,53,53,49,54,52,50,52,51,52,51,52,51,52,50,54,54,48,53,54,51,50,53,52,49,52,55,51,48,53,52,49,51,53,52,49,50,51,55,63,71,72,50,61,67,69,56,56,55,49,51,52,52,52,40,48,54,51,52,48,32,53,43,22,44,73,65,54,53,74,68,62,46,51,74,76,34,101,61,57,71,69,56,51,53,48,38,32,71,63,13,52,89,49,68,90,64,61,80,88,75,48,57,76,85,61,60,50,85,84,50,82,88,79,94,83,56,92,60,70,51,50,58,51,49,51,48,51,47,49,53,50,51,52,52,46,47,67,74,65,53,63,55,67,60,52,46,56,57,59,59,50,54,58,50,54,57,44,54,55,52,48,52,48,50,53,50,52,48,53,50,51,64,70,65,52,78,86,83,81,80,84,77,82,68,69,48,97,84,77,59,80,70,75,87,80,82,83,77,79,84,77,83,80,130

Secondary structure (DSSP, 8-state):
-HHHHHHHHHHHHHHHHHHHHHHHHHHHHHHHHHHHHHHHHHHHHHHHHHHHHHHHHHHHHHHHHHHHHHHHHHHHHHHHHHHHHHHHHHHHHHHHHHHHHHHHHH--HHHHHHHHHHHHHHHHHHHHHTT--HHHHHHHS---HHHHHHHHHHHSSS-SS-GGGS-HHHHTTSS------TTHHHHHHHHHHHHHHHHHHHHHSSHHHHHHHHHHHHHHHHHHHHHHHHHHHHHHHHHS-S-SSS-----TT----------------

Foldseek 3Di:
DVVVVVVVVVVVVVVVVVVVVVVVVVVVVVVVVVVVVVVVVVVVVVVVVVVVVVVVVVVVVVVVVVVVVVVVVVVVVVVVVVVVVVVVVVVVVVVVVVVVVVVVVPDPVVVVVVLVVVLLLVVLLVCLCVVDDLVVSVVVGVDDSVSSVVSNVVRPVHRPDDLVPDPPSSNPPPDDDDDDDPPVVVVVVVVVVVVVVVVVCVVPPDPVVCCCVVVVVVVVVVVVVVVVVVVVVVVVVVPDPPPDDDDQDQDPVRDGDDPDDDDDDDDDD

pLDDT: mean 76.34, std 18.45, range [36.22, 98.5]

Radius of gyration: 50.32 Å; Cα contacts (8 Å, |Δi|>4): 67; chains: 1; bounding box: 111×51×145 Å